Protein AF-A0A1C3XLT5-F1 (afdb_monomer)

Mean predicted aligned error: 16.12 Å

Secondary structure (DSSP, 8-state):
--------------------------TT-HHHHHHHHTTGGGGGGG--HHHHHHHHHHHHHTT-S--EETTEEGGG--HHHHHHHHHHHHHHHHHHHHHHS-TT--S-THHHHHHHHHHHHHHHHHHHHHHHHHHHHHHHHHHHHHHHHHHHHHHHHHHHHHHHHHHHHHHHHHHHHHHHHHHHHHHHHHHHHHHHHHHHHHHHHHHHHHHHHHHHHHHHHHHHHHHHHHHHHHHHHHHHHHHHHHHHHHHHHHHHHHHHHTS---B-HHHHHH--TT-BHHHHHHHHTSPPEEEEEEEETTEEEEEEEEEBSSTT-EEEEEEETTEEEEEEEES--PPPP-

Solvent-accessible surface area (backbone atoms only — not comparable to full-atom values): 19322 Å² t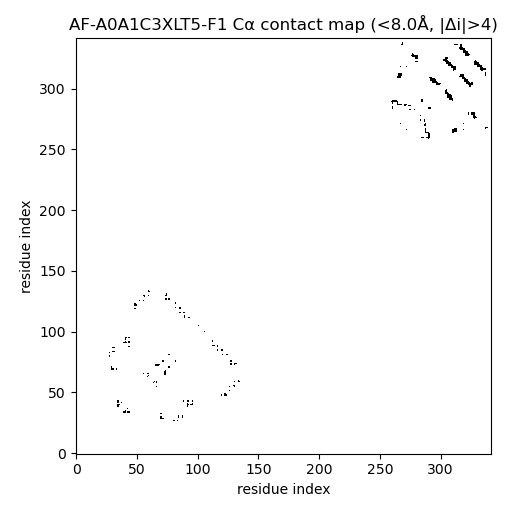otal; per-residue (Å²): 136,85,82,79,82,80,78,82,80,80,79,80,78,81,74,78,75,77,76,76,70,78,73,77,76,74,80,92,41,49,54,56,50,51,35,51,76,58,67,32,43,78,40,58,90,72,68,54,65,69,60,52,42,52,54,50,52,52,43,46,74,73,64,51,86,75,51,57,55,61,83,39,46,43,84,77,62,48,72,66,54,50,55,52,45,46,49,55,53,42,55,25,51,55,52,38,45,67,75,69,50,60,100,85,65,75,94,73,58,67,60,61,56,51,50,52,43,52,50,50,44,53,52,52,53,50,43,44,49,52,53,47,55,53,50,52,51,49,53,50,51,52,50,52,49,52,52,50,51,51,51,51,53,49,55,48,49,56,49,54,52,51,50,50,51,51,50,53,49,51,51,50,55,46,54,47,51,53,49,53,52,52,51,52,50,48,54,51,51,64,66,44,48,63,56,53,51,51,53,49,52,51,51,50,51,53,47,53,51,48,54,53,50,50,52,53,50,51,53,52,49,52,54,49,52,53,51,50,49,52,49,53,53,54,48,52,53,50,51,52,52,50,53,53,51,51,52,52,52,50,54,52,52,52,52,52,51,51,61,58,25,68,45,93,54,54,43,48,62,65,45,59,66,70,56,50,74,65,39,38,55,66,57,45,22,62,64,48,50,17,62,57,48,76,75,48,77,47,78,53,102,90,45,41,39,37,30,28,34,40,46,26,78,49,93,83,21,34,38,38,38,34,20,49,72,53,21,29,71,48,75,48,74,40,63,85,72,69,77,80,78,132

Organism: NCBI:txid108015

InterPro domains:
  IPR037873 BamE-like [G3DSA:3.30.1450.10] (263-335)

Foldseek 3Di:
DDDDDDDDDPDPPPPPPPCPDPPPPPPDCLLVVLCVVVVHLLCLVVDDLVVVLVVLVVCVVVVDQQSDDSNHRLQPDDPSNLVSNLVSSLVSLVVNCVVVPDPPDDPPPPVVSVVVSVVSSVSSVVSSVVNVVSVVVVVVVVVVVVVVVVVVVVVVVVVVVVVVVVVVVVVVVVVVVVVVVVVVVVVVVVVCVVVVVVVVVVVVVVVVVVVVVVVVVVVVVVVVVVVVVVVVVVVVVVVVVVVVVVVVVVVVVVVVLQVFQADAFAAAPVLLVPQDFFDFQSRSSVSRRHHFDFPDWDDDDPKIKTKGKHHHPDVPWIKIFIDINRTTDDIDIDDDRDDPDD

Radius of gyration: 78.97 Å; Cα contacts (8 Å, |Δi|>4): 239; chains: 1; bounding box: 144×67×183 Å

Sequence (342 aa):
MRVSRFRLSVAIILIAFSSSSPVPAAGGHFFQNMMNARGGCGAVPTINLRAIRSDIREQQLLGKEDVLLFGKPILDWTEDDVTTTVRIYGDCWQKYHAMTAGPKDSPALPSFAQGAIRQFEADLRSIIKTARDIDDQRKAQVAARAELEKAKAQRRREREESEVQRQQEQLRQQAQRDRETAEETRRQAEAEEPRINEITNEAERARLEREAAERRLAEVRSRIDDQEKARRLAQGQADLADASRRQLLQRQAELEEDARLSRKCTVNLQQFNDARLGMSIREVERLFGCKGVEASAMRSYHSIVTTFTWDGRMALSRVTATFRDSTLESKTQFASIRKPEP

Structure (mmCIF, N/CA/C/O backbone):
data_AF-A0A1C3XLT5-F1
#
_entry.id   AF-A0A1C3XLT5-F1
#
loop_
_atom_site.group_PDB
_atom_site.id
_atom_site.type_symbol
_atom_site.label_atom_id
_atom_site.label_alt_id
_atom_site.label_comp_id
_atom_site.label_asym_id
_atom_site.label_entity_id
_atom_site.label_seq_id
_atom_site.pdbx_PDB_ins_code
_atom_site.Cartn_x
_atom_site.Cartn_y
_atom_site.Cartn_z
_atom_site.occupancy
_atom_site.B_iso_or_equiv
_atom_site.auth_seq_id
_atom_site.auth_comp_id
_atom_site.auth_asym_id
_atom_site.auth_atom_id
_atom_site.pdbx_PDB_model_num
ATOM 1 N N . MET A 1 1 ? -20.932 -6.516 4.947 1.00 44.28 1 MET A N 1
ATOM 2 C CA . MET A 1 1 ? -20.308 -5.493 4.077 1.00 44.28 1 MET A CA 1
ATOM 3 C C . MET A 1 1 ? -20.261 -6.034 2.654 1.00 44.28 1 MET A C 1
ATOM 5 O O . MET A 1 1 ? -19.629 -7.056 2.426 1.00 44.28 1 MET A O 1
ATOM 9 N N . ARG A 1 2 ? -21.039 -5.453 1.731 1.00 38.94 2 ARG A N 1
ATOM 10 C CA . ARG A 1 2 ? -21.181 -5.939 0.346 1.00 38.94 2 ARG A CA 1
ATOM 11 C C . ARG A 1 2 ? -20.033 -5.395 -0.505 1.00 38.94 2 ARG A C 1
ATOM 13 O O . ARG A 1 2 ? -19.935 -4.189 -0.698 1.00 38.94 2 ARG A O 1
ATOM 20 N N . VAL A 1 3 ? -19.179 -6.288 -0.997 1.00 42.03 3 VAL A N 1
ATOM 21 C CA . VAL A 1 3 ? -18.078 -5.955 -1.908 1.00 42.03 3 VAL A CA 1
ATOM 22 C C . VAL A 1 3 ? -18.660 -5.738 -3.304 1.00 42.03 3 VAL A C 1
ATOM 24 O O . VAL A 1 3 ? -19.118 -6.679 -3.954 1.00 42.03 3 VAL A O 1
ATOM 27 N N . SER A 1 4 ? -18.685 -4.479 -3.736 1.00 48.69 4 SER A N 1
ATOM 28 C CA . SER A 1 4 ? -19.125 -4.082 -5.071 1.00 48.69 4 SER A CA 1
ATOM 29 C C . SER A 1 4 ? -18.060 -4.475 -6.097 1.00 48.69 4 SER A C 1
ATOM 31 O O . SER A 1 4 ? -16.937 -3.975 -6.069 1.00 48.69 4 SER A O 1
ATOM 33 N N . ARG A 1 5 ? -18.397 -5.416 -6.984 1.00 52.44 5 ARG A N 1
ATOM 34 C CA . ARG A 1 5 ? -17.551 -5.842 -8.105 1.00 52.44 5 ARG A CA 1
ATOM 35 C C . ARG A 1 5 ? -17.685 -4.826 -9.242 1.00 52.44 5 ARG A C 1
ATOM 37 O O . ARG A 1 5 ? -18.601 -4.932 -10.053 1.00 52.44 5 ARG A O 1
ATOM 44 N N . PHE A 1 6 ? -16.765 -3.869 -9.318 1.00 51.56 6 PHE A N 1
ATOM 45 C CA . PHE A 1 6 ? -16.587 -3.039 -10.511 1.00 51.56 6 PHE A CA 1
ATOM 46 C C . PHE A 1 6 ? -15.968 -3.890 -11.628 1.00 51.56 6 PHE A C 1
ATOM 48 O O . PHE A 1 6 ? -14.788 -4.233 -11.589 1.00 51.56 6 PHE A O 1
ATOM 55 N N . ARG A 1 7 ? -16.778 -4.261 -12.623 1.00 53.12 7 ARG A N 1
ATOM 56 C CA . ARG A 1 7 ? -16.288 -4.774 -13.907 1.00 53.12 7 ARG A CA 1
ATOM 57 C C . ARG A 1 7 ? -15.885 -3.573 -14.762 1.00 53.12 7 ARG A C 1
ATOM 59 O O . ARG A 1 7 ? -16.751 -2.887 -15.294 1.00 53.12 7 ARG A O 1
ATOM 66 N N . LEU A 1 8 ? -14.583 -3.306 -14.863 1.00 50.16 8 LEU A N 1
ATOM 67 C CA . LEU A 1 8 ? -14.039 -2.386 -15.859 1.00 50.16 8 LEU A CA 1
ATOM 68 C C . LEU A 1 8 ? -14.096 -3.086 -17.225 1.00 50.16 8 LEU A C 1
ATOM 70 O O . LEU A 1 8 ? -13.317 -3.999 -17.498 1.00 50.16 8 LEU A O 1
ATOM 74 N N . SER A 1 9 ? -15.046 -2.690 -18.066 1.00 47.41 9 SER A N 1
ATOM 75 C CA . SER A 1 9 ? -15.063 -3.065 -19.478 1.00 47.41 9 SER A CA 1
ATOM 76 C C . SER A 1 9 ? -13.945 -2.309 -20.194 1.00 47.41 9 SER A C 1
ATOM 78 O O . SER A 1 9 ? -14.056 -1.110 -20.440 1.00 47.41 9 SER A O 1
ATOM 80 N N . VAL A 1 10 ? -12.853 -3.005 -20.506 1.00 52.06 10 VAL A N 1
ATOM 81 C CA . VAL A 1 10 ? -11.788 -2.499 -21.379 1.00 52.06 10 VAL A CA 1
ATOM 82 C C . VAL A 1 10 ? -12.318 -2.534 -22.811 1.00 52.06 10 VAL A C 1
ATOM 84 O O . VAL A 1 10 ? -12.378 -3.588 -23.440 1.00 52.06 10 VAL A O 1
ATOM 87 N N . ALA A 1 11 ? -12.754 -1.381 -23.313 1.00 48.47 11 ALA A N 1
ATOM 88 C CA . ALA A 1 11 ? -13.054 -1.194 -24.724 1.00 48.47 11 ALA A CA 1
ATOM 89 C C . ALA A 1 11 ? -11.728 -1.148 -25.501 1.00 48.47 11 ALA A C 1
ATOM 91 O O . ALA A 1 11 ? -11.005 -0.155 -25.466 1.00 48.47 11 ALA A O 1
ATOM 92 N N . ILE A 1 12 ? -11.390 -2.250 -26.171 1.00 52.09 12 ILE A N 1
ATOM 93 C CA . ILE A 1 12 ? -10.269 -2.324 -27.109 1.00 52.09 12 ILE A CA 1
ATOM 94 C C . ILE A 1 12 ? -10.696 -1.581 -28.380 1.00 52.09 12 ILE A C 1
ATOM 96 O O . ILE A 1 12 ? -11.470 -2.097 -29.183 1.00 52.09 12 ILE A O 1
ATOM 100 N N . ILE A 1 13 ? -10.215 -0.350 -28.547 1.00 46.50 13 ILE A N 1
ATOM 101 C CA . ILE A 1 13 ? -10.331 0.397 -29.801 1.00 46.50 13 ILE A CA 1
ATOM 102 C C . ILE A 1 13 ? -9.303 -0.198 -30.770 1.00 46.50 13 ILE A C 1
ATOM 104 O O . ILE A 1 13 ? -8.110 0.090 -30.688 1.00 46.50 13 ILE A O 1
ATOM 108 N N . LEU A 1 14 ? -9.768 -1.060 -31.674 1.00 39.28 14 LEU A N 1
ATOM 109 C CA . LEU A 1 14 ? -9.019 -1.490 -32.854 1.00 39.28 14 LEU A CA 1
ATOM 110 C C . LEU A 1 14 ? -8.895 -0.293 -33.804 1.00 39.28 14 LEU A C 1
ATOM 112 O O . LEU A 1 14 ? -9.774 -0.035 -34.62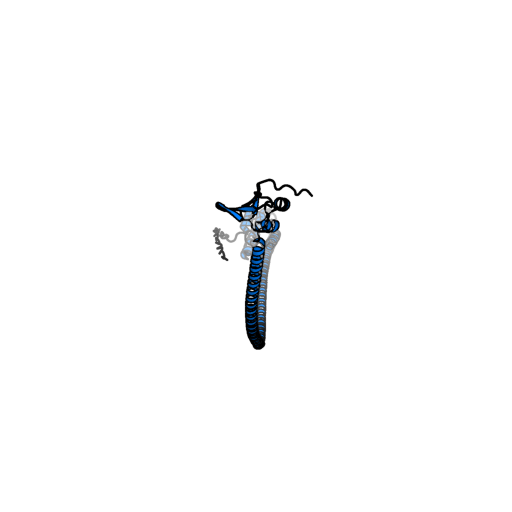3 1.00 39.28 14 LEU A O 1
ATOM 116 N N . ILE A 1 15 ? -7.804 0.461 -33.674 1.00 48.25 15 ILE A N 1
ATOM 117 C CA . ILE A 1 15 ? -7.382 1.419 -34.695 1.00 48.25 15 ILE A CA 1
ATOM 118 C C . ILE A 1 15 ? -6.942 0.586 -35.900 1.00 48.25 15 ILE A C 1
ATOM 120 O O . ILE A 1 15 ? -5.921 -0.101 -35.854 1.00 48.25 15 ILE A O 1
ATOM 124 N N . ALA A 1 16 ? -7.739 0.615 -36.966 1.00 39.75 16 ALA A N 1
ATOM 125 C CA . ALA A 1 16 ? -7.342 0.098 -38.263 1.00 39.75 16 ALA A CA 1
ATOM 126 C C . ALA A 1 16 ? -6.146 0.924 -38.756 1.00 39.75 16 ALA A C 1
ATOM 128 O O . ALA A 1 16 ? -6.307 2.021 -39.288 1.00 39.75 16 ALA A O 1
ATOM 129 N N . PHE A 1 17 ? -4.934 0.414 -38.534 1.00 38.75 17 PHE A N 1
ATOM 130 C CA . PHE A 1 17 ? -3.744 0.898 -39.214 1.00 38.75 17 PHE A CA 1
ATOM 131 C C . PHE A 1 17 ? -3.943 0.630 -40.703 1.00 38.75 17 PHE A C 1
ATOM 133 O O . PHE A 1 17 ? -3.818 -0.501 -41.169 1.00 38.75 17 PHE A O 1
ATOM 140 N N . SER A 1 18 ? -4.289 1.677 -41.445 1.00 42.16 18 SER A N 1
ATOM 141 C CA . SER A 1 18 ? -4.122 1.718 -42.889 1.00 42.16 18 SER A CA 1
ATOM 142 C C . SER A 1 18 ? -2.649 1.448 -43.177 1.00 42.16 18 SER A C 1
ATOM 144 O O . SER A 1 18 ? -1.797 2.315 -42.985 1.00 42.16 18 SER A O 1
ATOM 146 N N . SER A 1 19 ? -2.351 0.215 -43.573 1.00 39.34 19 SER A N 1
ATOM 147 C CA . SER A 1 19 ? -1.059 -0.230 -44.063 1.00 39.34 19 SER A CA 1
ATOM 148 C C . SER A 1 19 ? -0.766 0.494 -45.375 1.00 39.34 19 SER A C 1
ATOM 150 O O . SER A 1 19 ? -0.999 -0.016 -46.471 1.00 39.34 19 SER A O 1
ATOM 152 N N . SER A 1 20 ? -0.253 1.719 -45.266 1.00 49.34 20 SER A N 1
ATOM 153 C CA . SER A 1 20 ? 0.508 2.354 -46.332 1.00 49.34 20 SER A CA 1
ATOM 154 C C . SER A 1 20 ? 1.679 1.427 -46.629 1.00 49.34 20 SER A C 1
ATOM 156 O O . SER A 1 20 ? 2.670 1.395 -45.901 1.00 49.34 20 SER A O 1
ATOM 158 N N . SER A 1 21 ? 1.490 0.583 -47.640 1.00 43.91 21 SER A N 1
ATOM 159 C CA . SER A 1 21 ? 2.503 -0.351 -48.105 1.00 43.91 21 SER A CA 1
ATOM 160 C C . SER A 1 21 ? 3.737 0.476 -48.463 1.00 43.91 21 SER A C 1
ATOM 162 O O . SER A 1 21 ? 3.591 1.438 -49.224 1.00 43.91 21 SER A O 1
ATOM 164 N N . PRO A 1 22 ? 4.923 0.177 -47.905 1.00 55.16 22 PRO A N 1
ATOM 165 C CA . PRO A 1 22 ? 6.135 0.868 -48.301 1.00 55.16 22 PRO A CA 1
ATOM 166 C C . PRO A 1 22 ? 6.296 0.651 -49.803 1.00 55.16 22 PRO A C 1
ATOM 168 O O . PRO A 1 22 ? 6.426 -0.483 -50.265 1.00 55.16 22 PRO A O 1
ATOM 171 N N . VAL A 1 23 ? 6.204 1.738 -50.572 1.00 55.59 23 VAL A N 1
ATOM 172 C CA . VAL A 1 23 ? 6.532 1.723 -51.996 1.00 55.59 23 VAL A CA 1
ATOM 173 C C . VAL A 1 23 ? 7.934 1.120 -52.083 1.00 55.59 23 VAL A C 1
ATOM 175 O O . VAL A 1 23 ? 8.832 1.652 -51.423 1.00 55.59 23 VAL A O 1
ATOM 178 N N . PRO A 1 24 ? 8.140 0.000 -52.802 1.00 50.09 24 PRO A N 1
ATOM 179 C CA . PRO A 1 24 ? 9.459 -0.594 -52.916 1.00 50.09 24 PRO A CA 1
ATOM 180 C C . PRO A 1 24 ? 10.384 0.492 -53.449 1.00 50.09 24 PRO A C 1
ATOM 182 O O . PRO A 1 24 ? 10.142 1.039 -54.526 1.00 50.09 24 PRO A O 1
ATOM 185 N N . ALA A 1 25 ? 11.385 0.857 -52.647 1.00 55.41 25 ALA A N 1
ATOM 186 C CA . ALA A 1 25 ? 12.408 1.807 -53.032 1.00 55.41 25 ALA A CA 1
ATOM 187 C C . ALA A 1 25 ? 13.005 1.303 -54.347 1.00 55.41 25 ALA A C 1
ATOM 189 O O . ALA A 1 25 ? 13.725 0.305 -54.364 1.00 55.41 25 ALA A O 1
ATOM 190 N N . ALA A 1 26 ? 12.616 1.938 -55.456 1.00 55.44 26 ALA A N 1
ATOM 191 C CA . ALA A 1 26 ? 13.094 1.592 -56.780 1.00 55.44 26 ALA A CA 1
ATOM 192 C C . ALA A 1 26 ? 14.624 1.627 -56.731 1.00 55.44 26 ALA A C 1
ATOM 194 O O . ALA A 1 26 ? 15.227 2.660 -56.425 1.00 55.44 26 ALA A O 1
ATOM 195 N N . GLY A 1 27 ? 15.225 0.453 -56.913 1.00 56.41 27 GLY A N 1
ATOM 196 C CA . GLY A 1 27 ? 16.633 0.221 -56.645 1.00 56.41 27 GLY A CA 1
ATOM 197 C C . GLY A 1 27 ? 17.545 1.200 -57.384 1.00 56.41 27 GLY A C 1
ATOM 198 O O . GLY A 1 27 ? 17.358 1.490 -58.562 1.00 56.41 27 GLY A O 1
ATOM 199 N N . GLY A 1 28 ? 18.566 1.678 -56.670 1.00 61.31 28 GLY A N 1
ATOM 200 C CA . GLY A 1 28 ? 19.859 2.027 -57.264 1.00 61.31 28 GLY A CA 1
ATOM 201 C C . GLY A 1 28 ? 20.153 3.495 -57.578 1.00 61.31 28 GLY A C 1
ATOM 202 O O . GLY A 1 28 ? 21.294 3.799 -57.920 1.00 61.31 28 GLY A O 1
ATOM 203 N N . HIS A 1 29 ? 19.201 4.427 -57.454 1.00 83.06 29 HIS A N 1
ATOM 204 C CA . HIS A 1 29 ? 19.404 5.789 -57.983 1.00 83.06 29 HIS A CA 1
ATOM 205 C C . HIS A 1 29 ? 19.093 6.940 -57.016 1.00 83.06 29 HIS A C 1
ATOM 207 O O . HIS A 1 29 ? 18.840 8.054 -57.461 1.00 83.06 29 HIS A O 1
ATOM 213 N N . PHE A 1 30 ? 19.154 6.739 -55.698 1.00 92.19 30 PHE A N 1
ATOM 214 C CA . PHE A 1 30 ? 18.870 7.813 -54.728 1.00 92.19 30 PHE A CA 1
ATOM 215 C C . PHE A 1 30 ? 19.818 9.023 -54.899 1.00 92.19 30 PHE A C 1
ATOM 217 O O . PHE A 1 30 ? 19.365 10.168 -54.947 1.00 92.19 30 PHE A O 1
ATOM 224 N N . PHE A 1 31 ? 21.120 8.785 -55.113 1.00 94.12 31 PHE A N 1
ATOM 225 C CA . PHE A 1 31 ? 22.083 9.864 -55.340 1.00 94.12 31 PHE A CA 1
ATOM 226 C C . PHE A 1 31 ? 21.840 10.553 -56.684 1.00 94.12 31 PHE A C 1
ATOM 228 O O . PHE A 1 31 ? 21.837 11.777 -56.752 1.00 94.12 31 PHE A O 1
ATOM 235 N N . GLN A 1 32 ? 21.551 9.784 -57.739 1.00 94.00 32 GLN A N 1
ATOM 236 C CA . GLN A 1 32 ? 21.197 10.333 -59.051 1.00 94.00 32 GLN A CA 1
ATOM 237 C C . GLN A 1 32 ? 19.929 11.194 -58.981 1.00 94.00 32 GLN A C 1
ATOM 239 O O . GLN A 1 32 ? 19.886 12.265 -59.578 1.00 94.00 32 GLN A O 1
ATOM 244 N N . ASN A 1 33 ? 18.914 10.762 -58.233 1.00 92.62 33 ASN A N 1
ATOM 245 C CA . ASN A 1 33 ? 17.678 11.516 -58.036 1.00 92.62 33 ASN A CA 1
ATOM 246 C C . ASN A 1 33 ? 17.950 12.832 -57.304 1.00 92.62 33 ASN A C 1
ATOM 248 O O . ASN A 1 33 ? 17.450 13.875 -57.719 1.00 92.62 33 ASN A O 1
ATOM 252 N N . MET A 1 34 ? 18.799 12.805 -56.272 1.00 94.00 34 MET A N 1
ATOM 253 C CA . MET A 1 34 ? 19.249 14.010 -55.571 1.00 94.00 34 MET A CA 1
ATOM 254 C C . MET A 1 34 ? 20.022 14.954 -56.504 1.00 94.00 34 MET A C 1
ATOM 256 O O . MET A 1 34 ? 19.753 16.155 -56.514 1.00 94.00 34 MET A O 1
ATOM 260 N N . MET A 1 35 ? 20.921 14.418 -57.336 1.00 93.81 35 MET A N 1
ATOM 261 C CA . MET A 1 35 ? 21.644 15.194 -58.347 1.00 93.81 35 MET A CA 1
ATOM 262 C C . MET A 1 35 ? 20.685 15.842 -59.347 1.00 93.81 35 MET A C 1
ATOM 264 O O . MET A 1 35 ? 20.763 17.044 -59.584 1.00 93.81 35 MET A O 1
ATOM 268 N N . ASN A 1 36 ? 19.743 15.074 -59.897 1.00 93.69 36 ASN A N 1
ATOM 269 C CA . ASN A 1 36 ? 18.746 15.569 -60.845 1.00 93.69 36 ASN A CA 1
ATOM 270 C C . ASN A 1 36 ? 17.879 16.671 -60.217 1.00 93.69 36 ASN A C 1
ATOM 272 O O . ASN A 1 36 ? 17.689 17.721 -60.829 1.00 93.69 36 ASN A O 1
ATOM 276 N N . ALA A 1 37 ? 17.429 16.479 -58.974 1.00 92.06 37 ALA A N 1
ATOM 277 C CA . ALA A 1 37 ? 16.635 17.461 -58.236 1.00 92.06 37 ALA A CA 1
ATOM 278 C C . ALA A 1 37 ? 17.388 18.778 -57.969 1.00 92.06 37 ALA A C 1
ATOM 280 O O . ALA A 1 37 ? 16.759 19.823 -57.822 1.00 92.06 37 ALA A O 1
ATOM 281 N N . ARG A 1 38 ? 18.727 18.754 -57.934 1.00 93.44 38 ARG A N 1
ATOM 282 C CA . ARG A 1 38 ? 19.581 19.940 -57.746 1.00 93.44 38 ARG A CA 1
ATOM 283 C C . ARG A 1 38 ? 20.053 20.593 -59.052 1.00 93.44 38 ARG A C 1
ATOM 285 O O . ARG A 1 38 ? 20.941 21.437 -59.013 1.00 93.44 38 ARG A O 1
ATOM 292 N N . GLY A 1 39 ? 19.471 20.236 -60.198 1.00 93.94 39 GLY A N 1
ATOM 293 C CA . GLY A 1 39 ? 19.869 20.788 -61.502 1.00 93.94 39 GLY A CA 1
ATOM 294 C C . GLY A 1 39 ? 20.963 19.980 -62.209 1.00 93.94 39 GLY A C 1
ATOM 295 O O . GLY A 1 39 ? 21.691 20.504 -63.050 1.00 93.94 39 GLY A O 1
ATOM 296 N N . GLY A 1 40 ? 21.095 18.696 -61.871 1.00 94.81 40 GLY A N 1
ATOM 297 C CA . GLY A 1 40 ? 22.030 17.770 -62.503 1.00 94.81 40 GLY A CA 1
ATOM 298 C C . GLY A 1 40 ? 23.485 18.018 -62.101 1.00 94.81 40 GLY A C 1
ATOM 299 O O . GLY A 1 40 ? 23.795 18.427 -60.982 1.00 94.81 40 GLY A O 1
ATOM 300 N N . CYS A 1 41 ? 24.412 17.759 -63.025 1.00 95.88 41 CYS A N 1
ATOM 301 C CA . CYS A 1 41 ? 25.847 17.802 -62.735 1.00 95.88 41 CYS A CA 1
ATOM 302 C C . CYS A 1 41 ? 26.394 19.216 -62.445 1.00 95.88 41 CYS A C 1
ATOM 304 O O . CYS A 1 41 ? 27.496 19.335 -61.918 1.00 95.88 41 CYS A O 1
ATOM 306 N N . GLY A 1 42 ? 25.625 20.278 -62.721 1.00 93.25 42 GLY A N 1
ATOM 307 C CA . GLY A 1 42 ? 25.975 21.655 -62.350 1.00 93.25 42 GLY A CA 1
ATOM 308 C C . GLY A 1 42 ? 26.141 21.867 -60.839 1.00 93.25 42 GLY A C 1
ATOM 309 O O . GLY A 1 42 ? 26.908 22.726 -60.418 1.00 93.25 42 GLY A O 1
ATOM 310 N N . ALA A 1 43 ? 25.472 21.051 -60.018 1.00 91.69 43 ALA A N 1
ATOM 311 C CA . ALA A 1 43 ? 25.493 21.176 -58.562 1.00 91.69 43 ALA A CA 1
ATOM 312 C C . ALA A 1 43 ? 26.678 20.469 -57.881 1.00 91.69 43 ALA A C 1
ATOM 314 O O . ALA A 1 43 ? 26.882 20.649 -56.680 1.00 91.69 43 ALA A O 1
ATOM 315 N N . VAL A 1 44 ? 27.465 19.666 -58.604 1.00 91.75 44 VAL A N 1
ATOM 316 C CA . VAL A 1 44 ? 28.546 18.850 -58.021 1.00 91.75 44 VAL A CA 1
ATOM 317 C C . VAL A 1 44 ? 29.503 19.631 -57.104 1.00 91.75 44 VAL A C 1
ATOM 319 O O . VAL A 1 44 ? 29.751 19.146 -55.996 1.00 91.75 44 VAL A O 1
ATOM 322 N N . PRO A 1 45 ? 29.996 20.835 -57.470 1.00 89.88 45 PRO A N 1
ATOM 323 C CA . PRO A 1 45 ? 30.921 21.586 -56.615 1.00 89.88 45 PRO A CA 1
ATOM 324 C C . PRO A 1 45 ? 30.305 22.055 -55.289 1.00 89.88 45 PRO A C 1
ATOM 326 O O . PRO A 1 45 ? 31.030 22.408 -54.364 1.00 89.88 45 PRO A O 1
ATOM 329 N N . THR A 1 46 ? 28.973 22.070 -55.186 1.00 88.94 46 THR A N 1
ATOM 330 C CA . THR A 1 46 ? 28.246 22.524 -53.988 1.00 88.94 46 THR A CA 1
ATOM 331 C C . THR A 1 46 ? 27.995 21.405 -52.974 1.00 88.94 46 THR A C 1
ATOM 333 O O . THR A 1 46 ? 27.528 21.665 -51.864 1.00 88.94 46 THR A O 1
ATOM 336 N N . ILE A 1 47 ? 28.307 20.150 -53.320 1.00 91.69 47 ILE A N 1
ATOM 337 C CA . ILE A 1 47 ? 28.110 19.006 -52.425 1.00 91.69 47 ILE A CA 1
ATOM 338 C C . ILE A 1 47 ? 29.183 19.024 -51.341 1.00 91.69 47 ILE A C 1
ATOM 340 O O . ILE A 1 47 ? 30.318 18.598 -51.543 1.00 91.69 47 ILE A O 1
ATOM 344 N N . ASN A 1 48 ? 28.796 19.497 -50.161 1.00 91.12 48 ASN A N 1
ATOM 345 C CA . ASN A 1 48 ? 29.661 19.567 -48.996 1.00 91.12 48 ASN A CA 1
ATOM 346 C C . ASN A 1 48 ? 29.381 18.399 -48.037 1.00 91.12 48 ASN A C 1
ATOM 348 O O . ASN A 1 48 ? 28.532 18.495 -47.147 1.00 91.12 48 ASN A O 1
ATOM 352 N N . LEU A 1 49 ? 30.121 17.296 -48.195 1.00 91.69 49 LEU A N 1
ATOM 353 C CA . LEU A 1 49 ? 30.011 16.137 -47.301 1.00 91.69 49 LEU A CA 1
ATOM 354 C C . LEU A 1 49 ? 30.390 16.458 -45.849 1.00 91.69 49 LEU A C 1
ATOM 356 O O . LEU A 1 49 ? 29.902 15.796 -44.938 1.00 91.69 49 LEU A O 1
ATOM 360 N N . ARG A 1 50 ? 31.211 17.485 -45.598 1.00 89.88 50 ARG A N 1
ATOM 361 C CA . ARG A 1 50 ? 31.578 17.879 -44.231 1.00 89.88 50 ARG A CA 1
ATOM 362 C C . ARG A 1 50 ? 30.382 18.451 -43.470 1.00 89.88 50 ARG A C 1
ATOM 364 O O . ARG A 1 50 ? 30.206 18.107 -42.305 1.00 89.88 50 ARG A O 1
ATOM 371 N N . ALA A 1 51 ? 29.563 19.276 -44.126 1.00 91.00 51 ALA A N 1
ATOM 372 C CA . ALA A 1 51 ? 28.319 19.785 -43.545 1.00 91.00 51 ALA A CA 1
ATOM 373 C C . ALA A 1 51 ? 27.348 18.629 -43.260 1.00 91.00 51 ALA A C 1
ATOM 375 O O . ALA A 1 51 ? 26.909 18.454 -42.129 1.00 91.00 51 ALA A O 1
ATOM 376 N N . ILE A 1 52 ? 27.152 17.750 -44.249 1.00 91.19 52 ILE A N 1
ATOM 377 C CA . ILE A 1 52 ? 26.305 16.555 -44.119 1.00 91.19 52 ILE A CA 1
ATOM 378 C C . ILE A 1 52 ? 26.777 15.654 -42.966 1.00 91.19 52 ILE A C 1
ATOM 380 O O . ILE A 1 52 ? 25.962 15.166 -42.190 1.00 91.19 52 ILE A O 1
ATOM 384 N N . ARG A 1 53 ? 28.092 15.459 -42.800 1.00 91.62 53 ARG A N 1
ATOM 385 C CA . ARG A 1 53 ? 28.662 14.685 -41.687 1.00 91.62 53 ARG A CA 1
ATOM 386 C C . ARG A 1 53 ? 28.301 15.274 -40.325 1.00 91.62 53 ARG A C 1
ATOM 388 O O . ARG A 1 53 ? 28.018 14.510 -39.404 1.00 91.62 53 ARG A O 1
ATOM 395 N N . SER A 1 54 ? 28.360 16.599 -40.188 1.00 92.12 54 SER A N 1
ATOM 396 C CA . SER A 1 54 ? 28.003 17.288 -38.943 1.00 92.12 54 SER A CA 1
ATOM 397 C C . SER A 1 54 ? 26.528 17.075 -38.612 1.00 92.12 54 SER A C 1
ATOM 399 O O . SER A 1 54 ? 26.217 16.621 -37.513 1.00 92.12 54 SER A O 1
ATOM 401 N N . ASP A 1 55 ? 25.650 17.295 -39.592 1.00 92.06 55 ASP A N 1
ATOM 402 C CA . ASP A 1 55 ? 24.199 17.164 -39.428 1.00 92.06 55 ASP A CA 1
ATOM 403 C C . ASP A 1 55 ? 23.797 15.728 -39.075 1.00 92.06 55 ASP A C 1
ATOM 405 O O . ASP A 1 55 ? 22.985 15.502 -38.181 1.00 92.06 55 ASP A O 1
ATOM 409 N N . ILE A 1 56 ? 24.394 14.737 -39.742 1.00 89.50 56 ILE A N 1
ATOM 410 C CA . ILE A 1 56 ? 24.134 13.319 -39.471 1.00 89.50 56 ILE A CA 1
ATOM 411 C C . IL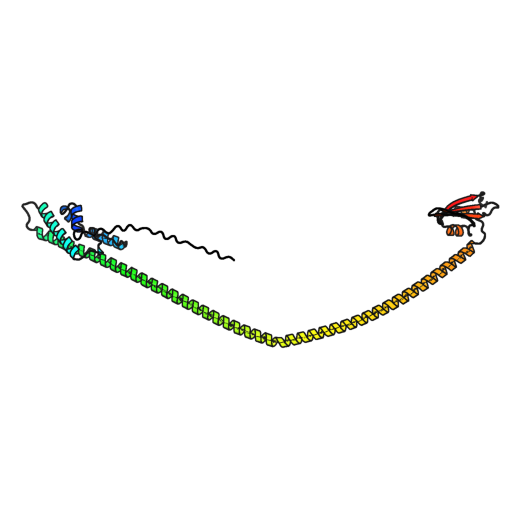E A 1 56 ? 24.559 12.959 -38.053 1.00 89.50 56 ILE A C 1
ATOM 413 O O . ILE A 1 56 ? 23.790 12.337 -37.322 1.00 89.50 56 ILE A O 1
ATOM 417 N N . ARG A 1 57 ? 25.758 13.383 -37.638 1.00 91.56 57 ARG A N 1
ATOM 418 C CA . ARG A 1 57 ? 26.249 13.126 -36.284 1.00 91.56 57 ARG A CA 1
ATOM 419 C C . ARG A 1 57 ? 25.322 13.741 -35.239 1.00 91.56 57 ARG A C 1
ATOM 421 O O . ARG A 1 57 ? 24.998 13.076 -34.262 1.00 91.56 57 ARG A O 1
ATOM 428 N N . GLU A 1 58 ? 24.892 14.982 -35.439 1.00 92.94 58 GLU A N 1
ATOM 429 C CA . GLU A 1 58 ? 23.961 15.654 -34.532 1.00 92.94 58 GLU A CA 1
ATOM 430 C C . GLU A 1 58 ? 22.615 14.922 -34.462 1.00 92.94 58 GLU A C 1
ATOM 432 O O . GLU A 1 58 ? 22.144 14.590 -33.375 1.00 92.94 58 GLU A O 1
ATOM 437 N N . GLN A 1 59 ? 22.023 14.585 -35.609 1.00 91.94 59 GLN A N 1
ATOM 438 C CA . GLN A 1 59 ? 20.739 13.884 -35.657 1.00 91.94 59 GLN A CA 1
ATOM 439 C C . GLN A 1 59 ? 20.794 12.500 -34.998 1.00 91.94 59 GLN A C 1
ATOM 441 O O . GLN A 1 59 ? 19.851 12.117 -34.303 1.00 91.94 59 GLN A O 1
ATOM 446 N N . GLN A 1 60 ? 21.898 11.772 -35.165 1.00 89.06 60 GLN A N 1
ATOM 447 C CA . GLN A 1 60 ? 22.092 10.481 -34.509 1.00 89.06 60 GLN A CA 1
ATOM 448 C C . GLN A 1 60 ? 22.322 10.614 -33.001 1.00 89.06 60 GLN A C 1
ATOM 450 O O . GLN A 1 60 ? 21.805 9.800 -32.238 1.00 89.06 60 GLN A O 1
ATOM 455 N N . LEU A 1 61 ? 23.035 11.651 -32.546 1.00 86.94 61 LEU A N 1
ATOM 456 C CA . LEU A 1 61 ? 23.181 11.947 -31.114 1.00 86.94 61 LEU A CA 1
ATOM 457 C C . LEU A 1 61 ? 21.840 12.306 -30.460 1.00 86.94 61 LEU A C 1
ATOM 459 O O . LEU A 1 61 ? 21.621 11.981 -29.295 1.00 86.94 61 LEU A O 1
ATOM 463 N N . LEU A 1 62 ? 20.921 12.908 -31.218 1.00 92.38 62 LEU A N 1
ATOM 464 C CA . LEU A 1 62 ? 19.534 13.139 -30.803 1.00 92.38 62 LEU A CA 1
ATOM 465 C C . LEU A 1 62 ? 18.662 11.871 -30.859 1.00 92.38 62 LEU A C 1
ATOM 467 O O . LEU A 1 62 ? 17.472 11.933 -30.557 1.00 92.38 62 LEU A O 1
ATOM 471 N N . GLY A 1 63 ? 19.230 10.723 -31.238 1.00 89.56 63 GLY A N 1
ATOM 472 C CA . GLY A 1 63 ? 18.543 9.436 -31.254 1.00 89.56 63 GLY A CA 1
ATOM 473 C C . GLY A 1 63 ? 17.590 9.233 -32.431 1.00 89.56 63 GLY A C 1
ATOM 474 O O . GLY A 1 63 ? 16.768 8.323 -32.366 1.00 89.56 63 GLY A O 1
ATOM 475 N N . LYS A 1 64 ? 17.681 10.036 -33.501 1.00 92.81 64 LYS A N 1
ATOM 476 C CA . LYS A 1 64 ? 16.882 9.802 -34.713 1.00 92.81 64 LYS A CA 1
ATOM 477 C C . LYS A 1 64 ? 17.356 8.521 -35.403 1.00 92.81 64 LYS A C 1
ATOM 479 O O . LYS A 1 64 ? 18.532 8.396 -35.732 1.00 92.81 64 LYS A O 1
ATOM 484 N N . GLU A 1 65 ? 16.442 7.577 -35.604 1.00 85.31 65 GLU A N 1
ATOM 485 C CA . GLU A 1 65 ? 16.732 6.275 -36.226 1.00 85.31 65 GLU A CA 1
ATOM 486 C C . GLU A 1 65 ? 16.806 6.372 -37.755 1.00 85.31 65 GLU A C 1
ATOM 488 O O . GLU A 1 65 ? 17.655 5.735 -38.374 1.00 85.31 65 GLU A O 1
ATOM 493 N N . ASP A 1 66 ? 16.027 7.280 -38.345 1.00 89.62 66 ASP A N 1
ATOM 494 C CA . ASP A 1 66 ? 15.868 7.410 -39.796 1.00 89.62 66 ASP A CA 1
ATOM 495 C C . ASP A 1 66 ? 16.690 8.564 -40.382 1.00 89.62 66 ASP A C 1
ATOM 497 O O . ASP A 1 66 ? 16.185 9.414 -41.120 1.00 89.62 66 ASP A O 1
ATOM 501 N N . VAL A 1 67 ? 17.976 8.649 -40.033 1.00 94.12 67 VAL A N 1
ATOM 502 C CA . VAL A 1 67 ? 18.844 9.673 -40.630 1.00 94.12 67 VAL A CA 1
ATOM 503 C C . VAL A 1 67 ? 19.109 9.313 -42.091 1.00 94.12 67 VAL A C 1
ATOM 505 O O . VAL A 1 67 ? 19.783 8.329 -42.396 1.00 94.12 67 VAL A O 1
ATOM 508 N N . LEU A 1 68 ? 18.565 10.113 -43.008 1.00 94.88 68 LEU A N 1
ATOM 509 C CA . LEU A 1 68 ? 18.674 9.879 -44.445 1.00 94.88 68 LEU A CA 1
ATOM 510 C C . LEU A 1 68 ? 19.942 10.528 -45.011 1.00 94.88 68 LEU A C 1
ATOM 512 O O . LEU A 1 68 ? 20.118 11.744 -44.945 1.00 94.88 68 LEU A O 1
ATOM 516 N N . LEU A 1 69 ? 20.782 9.731 -45.665 1.00 95.44 69 LEU A N 1
ATOM 517 C CA . LEU A 1 69 ? 21.873 10.205 -46.507 1.00 95.44 69 LEU A CA 1
ATOM 518 C C . LEU A 1 69 ? 21.430 10.104 -47.970 1.00 95.44 69 LEU A C 1
ATOM 520 O O . LEU A 1 69 ? 21.174 9.018 -48.484 1.00 95.44 69 LEU A O 1
ATOM 524 N N . PHE A 1 70 ? 21.273 11.260 -48.623 1.00 94.62 70 PHE A N 1
ATOM 525 C CA . PHE A 1 70 ? 20.765 11.383 -49.999 1.00 94.62 70 PHE A CA 1
ATOM 526 C C . PHE A 1 70 ? 19.417 10.677 -50.247 1.00 94.62 70 PHE A C 1
ATOM 528 O O . PHE A 1 70 ? 19.161 10.181 -51.340 1.00 94.62 70 PHE A O 1
ATOM 535 N N . GLY A 1 71 ? 18.550 10.645 -49.230 1.00 92.12 71 GLY A N 1
ATOM 536 C CA . GLY A 1 71 ? 17.218 10.035 -49.304 1.00 92.12 71 GLY A CA 1
ATOM 537 C C . GLY A 1 71 ? 17.164 8.547 -48.945 1.00 92.12 71 GLY A C 1
ATOM 538 O O . GLY A 1 71 ? 16.073 7.988 -48.929 1.00 92.12 71 GLY A O 1
ATOM 539 N N . LYS A 1 72 ? 18.299 7.912 -48.621 1.00 93.88 72 LYS A N 1
ATOM 540 C CA . LYS A 1 72 ? 18.363 6.526 -48.132 1.00 93.88 72 LYS A CA 1
ATOM 541 C C . LYS A 1 72 ? 18.798 6.501 -46.658 1.00 93.88 72 LYS A C 1
ATOM 543 O O . LYS A 1 72 ? 19.750 7.218 -46.337 1.00 93.88 72 LYS A O 1
ATOM 548 N N . PRO A 1 73 ? 18.164 5.707 -45.771 1.00 95.75 73 PRO A N 1
ATOM 549 C CA . PRO A 1 73 ? 18.609 5.569 -44.383 1.00 95.75 73 PRO A CA 1
ATOM 550 C C . PRO A 1 73 ? 20.086 5.199 -44.321 1.00 95.75 73 PRO A C 1
ATOM 552 O O . PRO A 1 73 ? 20.513 4.253 -44.978 1.00 95.75 73 PRO A O 1
ATOM 555 N N . ILE A 1 74 ? 20.881 5.960 -43.566 1.00 96.00 74 ILE A N 1
ATOM 556 C CA . ILE A 1 74 ? 22.345 5.840 -43.578 1.00 96.00 74 ILE A CA 1
ATOM 557 C C . ILE A 1 74 ? 22.840 4.445 -43.172 1.00 96.00 74 ILE A C 1
ATOM 559 O O . ILE A 1 74 ? 23.860 3.980 -43.677 1.00 96.00 74 ILE A O 1
ATOM 563 N N . LEU A 1 75 ? 22.106 3.763 -42.292 1.00 96.06 75 LEU A N 1
ATOM 564 C CA . LEU A 1 75 ? 22.448 2.418 -41.830 1.00 96.06 75 LEU A CA 1
ATOM 565 C C . LEU A 1 75 ? 22.217 1.344 -42.908 1.00 96.06 75 LEU A C 1
ATOM 567 O O . LEU A 1 75 ? 22.896 0.321 -42.884 1.00 96.06 75 LEU A O 1
ATOM 571 N N . ASP A 1 76 ? 21.362 1.621 -43.898 1.00 95.56 76 ASP A N 1
ATOM 572 C CA . ASP A 1 76 ? 21.040 0.716 -45.013 1.00 95.56 76 ASP A CA 1
ATOM 573 C C . ASP A 1 76 ? 21.978 0.892 -46.217 1.00 95.56 76 ASP A C 1
ATOM 575 O O . ASP A 1 76 ? 21.797 0.264 -47.267 1.00 95.56 76 ASP A O 1
ATOM 579 N N . TRP A 1 77 ? 22.963 1.786 -46.117 1.00 95.75 77 TRP A N 1
ATOM 580 C CA . TRP A 1 77 ? 23.970 1.948 -47.157 1.00 95.75 77 TRP A CA 1
ATOM 581 C C . TRP A 1 77 ? 24.858 0.715 -47.234 1.00 95.75 77 TRP A C 1
ATOM 583 O O . TRP A 1 77 ? 25.418 0.275 -46.235 1.00 95.75 77 TRP A O 1
ATOM 593 N N . THR A 1 78 ? 25.022 0.185 -48.435 1.00 96.25 78 THR A N 1
ATOM 594 C CA . THR A 1 78 ? 25.901 -0.937 -48.766 1.00 96.25 78 THR A CA 1
ATOM 595 C C . THR A 1 78 ? 27.157 -0.441 -49.484 1.00 96.25 78 THR A C 1
ATOM 597 O O . THR A 1 78 ? 27.243 0.715 -49.900 1.00 96.25 78 THR A O 1
ATOM 600 N N . GLU A 1 79 ? 28.143 -1.320 -49.654 1.00 96.44 79 GLU A N 1
ATOM 601 C CA . GLU A 1 79 ? 29.345 -1.015 -50.442 1.00 96.44 79 GLU A CA 1
ATOM 602 C C . GLU A 1 79 ? 29.022 -0.723 -51.916 1.00 96.44 79 GLU A C 1
ATOM 604 O O . GLU A 1 79 ? 29.612 0.176 -52.515 1.00 96.44 79 GLU A O 1
ATOM 609 N N . ASP A 1 80 ? 28.020 -1.404 -52.475 1.00 96.12 80 ASP A N 1
ATOM 610 C CA . ASP A 1 80 ? 27.526 -1.164 -53.834 1.00 96.12 80 ASP A CA 1
ATOM 611 C C . ASP A 1 80 ? 26.912 0.235 -53.987 1.00 96.12 80 ASP A C 1
ATOM 613 O O . ASP A 1 80 ? 27.113 0.900 -55.009 1.00 96.12 80 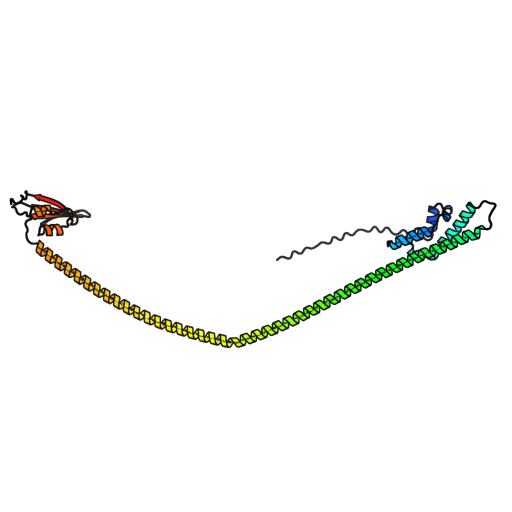ASP A O 1
ATOM 617 N N . ASP A 1 81 ? 26.212 0.724 -52.956 1.00 95.69 81 ASP A N 1
ATOM 618 C CA . ASP A 1 81 ? 25.663 2.083 -52.938 1.00 95.69 81 ASP A CA 1
ATOM 619 C C . ASP A 1 81 ? 26.777 3.136 -52.923 1.00 95.69 81 ASP A C 1
ATOM 621 O O . ASP A 1 81 ? 26.677 4.149 -53.622 1.00 95.69 81 ASP A O 1
ATOM 625 N N . VAL A 1 82 ? 27.849 2.896 -52.154 1.00 96.62 82 VAL A N 1
ATOM 626 C CA . VAL A 1 82 ? 29.034 3.767 -52.112 1.00 96.62 82 VAL A CA 1
ATOM 627 C C . VAL A 1 82 ? 29.697 3.800 -53.484 1.00 96.62 82 VAL A C 1
ATOM 629 O O . VAL A 1 82 ? 29.837 4.881 -54.055 1.00 96.62 82 VAL A O 1
ATOM 632 N N . THR A 1 83 ? 30.030 2.641 -54.057 1.00 96.00 83 THR A N 1
ATOM 633 C CA . THR A 1 83 ? 30.672 2.548 -55.378 1.00 96.00 83 THR A CA 1
ATOM 634 C C . THR A 1 83 ? 29.812 3.192 -56.469 1.00 96.00 83 THR A C 1
ATOM 636 O O . THR A 1 83 ? 30.316 3.969 -57.284 1.00 96.00 83 THR A O 1
ATOM 639 N N . THR A 1 84 ? 28.499 2.945 -56.465 1.00 95.44 84 THR A N 1
ATOM 640 C CA . THR A 1 84 ? 27.565 3.541 -57.435 1.00 95.44 84 THR A CA 1
ATOM 641 C C . THR A 1 84 ? 27.493 5.060 -57.292 1.00 95.44 84 THR A C 1
ATOM 643 O O . THR A 1 84 ? 27.553 5.773 -58.295 1.00 95.44 84 THR A O 1
ATOM 646 N N . THR A 1 85 ? 27.415 5.565 -56.059 1.00 95.81 85 THR A N 1
ATOM 647 C CA . THR A 1 85 ? 27.371 7.003 -55.759 1.00 95.81 85 THR A CA 1
ATOM 648 C C . THR A 1 85 ? 28.663 7.706 -56.173 1.00 95.81 85 THR A C 1
ATOM 650 O O . THR A 1 85 ? 28.613 8.749 -56.824 1.00 95.81 85 THR A O 1
ATOM 653 N N . VAL A 1 86 ? 29.820 7.113 -55.866 1.00 96.50 86 VAL A N 1
ATOM 654 C CA . VAL A 1 86 ? 31.143 7.632 -56.251 1.00 96.50 86 VAL A CA 1
ATOM 655 C C . VAL A 1 86 ? 31.297 7.667 -57.771 1.00 96.50 86 VAL A C 1
ATOM 657 O O . VAL A 1 86 ? 31.772 8.668 -58.308 1.00 96.50 86 VAL A O 1
ATOM 660 N N . ARG A 1 87 ? 30.831 6.631 -58.484 1.00 95.94 87 ARG A N 1
ATOM 661 C CA . ARG A 1 87 ? 30.813 6.613 -59.955 1.00 95.94 87 ARG A CA 1
ATOM 662 C C . ARG A 1 87 ? 29.962 7.749 -60.526 1.00 95.94 87 ARG A C 1
ATOM 664 O O . ARG A 1 87 ? 30.464 8.517 -61.338 1.00 95.94 87 ARG A O 1
ATOM 671 N N . ILE A 1 88 ? 28.718 7.907 -60.060 1.00 95.38 88 ILE A N 1
ATOM 672 C CA . ILE A 1 88 ? 27.821 8.990 -60.511 1.00 95.38 88 ILE A CA 1
ATOM 673 C C . ILE A 1 88 ? 28.447 10.368 -60.243 1.00 95.38 88 ILE A C 1
ATOM 675 O O . ILE A 1 88 ? 28.398 11.258 -61.094 1.00 95.38 88 ILE A O 1
ATOM 679 N N . TYR A 1 89 ? 29.052 10.549 -59.067 1.00 95.69 89 TYR A N 1
ATOM 680 C CA . TYR A 1 89 ? 29.750 11.782 -58.708 1.00 95.69 89 TYR A CA 1
ATOM 681 C C . TYR A 1 89 ? 30.926 12.068 -59.654 1.00 95.69 89 TYR A C 1
ATOM 683 O O . TYR A 1 89 ? 31.070 13.195 -60.132 1.00 95.69 89 TYR A O 1
ATOM 691 N N . GLY A 1 90 ? 31.723 11.045 -59.980 1.00 94.94 90 GLY A N 1
ATOM 692 C CA . GLY A 1 90 ? 32.821 11.141 -60.940 1.00 94.94 90 GLY A CA 1
ATOM 693 C C . GLY A 1 90 ? 32.360 11.493 -62.355 1.00 94.94 90 GLY A C 1
ATOM 694 O O . GLY A 1 90 ? 32.893 12.431 -62.951 1.00 94.94 90 GLY A O 1
ATOM 695 N N . ASP A 1 91 ? 31.324 10.817 -62.860 1.00 94.56 91 ASP A N 1
ATOM 696 C CA . ASP A 1 91 ? 30.733 11.094 -64.176 1.00 94.56 91 ASP A CA 1
ATOM 697 C C . ASP A 1 91 ? 30.209 12.537 -64.258 1.00 94.56 91 ASP A C 1
ATOM 699 O O . ASP A 1 91 ? 30.380 13.226 -65.270 1.00 94.56 91 ASP A O 1
ATOM 703 N N . CYS A 1 92 ? 29.595 13.038 -63.180 1.00 94.75 92 CYS A N 1
ATOM 704 C CA . CYS A 1 92 ? 29.125 14.415 -63.146 1.00 94.75 92 CYS A CA 1
ATOM 705 C C . CYS A 1 92 ? 30.253 15.449 -63.039 1.00 94.75 92 CYS A C 1
ATOM 707 O O . CYS A 1 92 ? 30.131 16.507 -63.655 1.00 94.75 92 CYS A O 1
ATOM 709 N N . TRP A 1 93 ? 31.354 15.165 -62.337 1.00 92.69 93 TRP A N 1
ATOM 710 C CA . TRP A 1 93 ? 32.541 16.031 -62.355 1.00 92.69 93 TRP A CA 1
ATOM 711 C C . TRP A 1 93 ? 33.133 16.159 -63.760 1.00 92.69 93 TRP A C 1
ATOM 713 O O . TRP A 1 93 ? 33.464 17.266 -64.185 1.00 92.69 93 TRP A O 1
ATOM 723 N N . GLN A 1 94 ? 33.219 15.051 -64.505 1.00 90.25 94 GLN A N 1
ATOM 724 C CA . GLN A 1 94 ? 33.694 15.066 -65.893 1.00 90.25 94 GLN A CA 1
ATOM 725 C C . GLN A 1 94 ? 32.801 15.944 -66.781 1.00 90.25 94 GLN A C 1
ATOM 727 O O . GLN A 1 94 ? 33.304 16.799 -67.512 1.00 90.25 94 GLN A O 1
ATOM 732 N N . LYS A 1 95 ? 31.473 15.797 -66.669 1.00 91.38 95 LYS A N 1
ATOM 733 C CA . LYS A 1 95 ? 30.503 16.633 -67.400 1.00 91.38 95 LYS A CA 1
ATOM 734 C C . LYS A 1 95 ? 30.579 18.105 -66.999 1.00 91.38 95 LYS A C 1
ATOM 736 O O . LYS A 1 95 ? 30.575 18.970 -67.868 1.00 91.38 95 LYS A O 1
ATOM 741 N N . TYR A 1 96 ? 30.658 18.398 -65.701 1.00 90.94 96 TYR A N 1
ATOM 742 C CA . TYR A 1 96 ? 30.787 19.762 -65.184 1.00 90.94 96 TYR A CA 1
ATOM 743 C C . TYR A 1 96 ? 32.025 20.464 -65.749 1.00 90.94 96 TYR A C 1
ATOM 745 O O . TYR A 1 96 ? 31.948 21.607 -66.202 1.00 90.94 96 TYR A O 1
ATOM 753 N N . HIS A 1 97 ? 33.158 19.764 -65.791 1.00 85.38 97 HIS A N 1
ATOM 754 C CA . HIS A 1 97 ? 34.376 20.301 -66.381 1.00 85.38 97 HIS A CA 1
ATOM 755 C C . HIS A 1 97 ? 34.265 20.512 -67.887 1.00 85.38 97 HIS A C 1
ATOM 757 O O . HIS A 1 97 ? 34.654 21.574 -68.356 1.00 85.38 97 HIS A O 1
ATOM 763 N N . ALA A 1 98 ? 33.677 19.578 -68.639 1.00 86.38 98 ALA A N 1
ATOM 764 C CA . ALA A 1 98 ? 33.451 19.768 -70.074 1.00 86.38 98 ALA A CA 1
ATOM 765 C C . ALA A 1 98 ? 32.578 21.002 -70.385 1.00 86.38 98 ALA A C 1
ATOM 767 O O . ALA A 1 98 ? 32.736 21.613 -71.436 1.00 86.38 98 ALA A O 1
ATOM 768 N N . MET A 1 99 ? 31.678 21.384 -69.470 1.00 87.56 99 MET A N 1
ATOM 769 C CA . MET A 1 99 ? 30.847 22.588 -69.600 1.00 87.56 99 MET A CA 1
ATOM 770 C C . MET A 1 99 ? 31.564 23.886 -69.197 1.00 87.56 99 MET A C 1
ATOM 772 O O . MET A 1 99 ? 31.157 24.956 -69.638 1.00 87.56 99 MET A O 1
ATOM 776 N N . THR A 1 100 ? 32.589 23.819 -68.340 1.00 86.19 100 THR A N 1
ATOM 777 C CA . THR A 1 100 ? 33.236 25.004 -67.737 1.00 86.19 100 THR A CA 1
ATOM 778 C C . THR A 1 100 ? 34.639 25.286 -68.269 1.00 86.19 100 THR A C 1
ATOM 780 O O . THR A 1 100 ? 35.081 26.433 -68.238 1.00 86.19 100 THR A O 1
ATOM 783 N N . ALA A 1 101 ? 35.343 24.275 -68.778 1.00 81.00 101 ALA A N 1
ATOM 784 C CA . ALA A 1 101 ? 36.625 24.446 -69.443 1.00 81.00 101 ALA A CA 1
ATOM 785 C C . ALA A 1 101 ? 36.392 24.978 -70.866 1.00 81.00 101 ALA A C 1
ATOM 787 O O . ALA A 1 101 ? 35.732 24.339 -71.684 1.00 81.00 101 ALA A O 1
ATOM 788 N N . GLY A 1 102 ? 36.918 26.168 -71.163 1.00 75.19 102 GLY A N 1
ATOM 789 C CA . GLY A 1 102 ? 36.882 26.721 -72.516 1.00 75.19 102 GLY A CA 1
ATOM 790 C C . GLY A 1 102 ? 37.641 25.831 -73.519 1.00 75.19 102 GLY A C 1
ATOM 791 O O . GLY A 1 102 ? 38.548 25.097 -73.133 1.00 75.19 102 GLY A O 1
ATOM 792 N N . PRO A 1 103 ? 37.333 25.911 -74.824 1.00 69.06 103 PRO A N 1
ATOM 793 C CA . PRO A 1 103 ? 37.787 24.945 -75.834 1.00 69.06 103 PRO A CA 1
ATOM 794 C C . PRO A 1 103 ? 39.300 24.913 -76.131 1.00 69.06 103 PRO A C 1
ATOM 796 O O . PRO A 1 103 ? 39.711 24.146 -76.999 1.00 69.06 103 PRO A O 1
ATOM 799 N N . LYS A 1 104 ? 40.136 25.740 -75.485 1.00 65.81 104 LYS A N 1
ATOM 800 C CA . LYS A 1 104 ? 41.559 25.891 -75.852 1.00 65.81 104 LYS A CA 1
ATOM 801 C C . LYS A 1 104 ? 42.577 25.553 -74.768 1.00 65.81 104 LYS A C 1
ATOM 803 O O . LYS A 1 104 ? 43.725 25.316 -75.121 1.00 65.81 104 LYS A O 1
ATOM 808 N N . ASP A 1 105 ? 42.168 25.419 -73.512 1.00 58.59 105 ASP A N 1
ATOM 809 C CA . ASP A 1 105 ? 43.084 25.095 -72.423 1.00 58.59 105 ASP A CA 1
ATOM 810 C C . ASP A 1 105 ? 42.517 23.939 -71.604 1.00 58.59 105 ASP A C 1
ATOM 812 O O . ASP A 1 105 ? 41.473 24.086 -70.972 1.00 58.59 105 ASP A O 1
ATOM 816 N N . SER A 1 106 ? 43.228 22.803 -71.586 1.00 52.56 106 SER A N 1
ATOM 817 C CA . SER A 1 106 ? 43.610 22.103 -70.344 1.00 52.56 106 SER A CA 1
ATOM 818 C C . SER A 1 106 ? 43.625 20.564 -70.458 1.00 52.56 106 SER A C 1
ATOM 820 O O . SER A 1 106 ? 42.615 19.895 -70.237 1.00 52.56 106 SER A O 1
ATOM 822 N N . PRO A 1 107 ? 44.809 19.966 -70.693 1.00 54.88 107 PRO A N 1
ATOM 823 C CA . PRO A 1 107 ? 45.066 18.542 -70.471 1.00 54.88 107 PRO A CA 1
ATOM 824 C C . PRO A 1 107 ? 45.420 18.192 -69.005 1.00 54.88 107 PRO A C 1
ATOM 826 O O . PRO A 1 107 ? 45.643 17.024 -68.698 1.00 54.88 107 PRO A O 1
ATOM 829 N N . ALA A 1 108 ? 45.479 19.167 -68.083 1.00 57.00 108 ALA A N 1
ATOM 830 C CA . ALA A 1 108 ? 45.953 18.970 -66.700 1.00 57.00 108 ALA A CA 1
ATOM 831 C C . ALA A 1 108 ? 44.835 18.774 -65.645 1.00 57.00 108 ALA A C 1
ATOM 833 O O . ALA A 1 108 ? 45.117 18.517 -64.476 1.00 57.00 108 ALA A O 1
ATOM 834 N N . LEU A 1 109 ? 43.565 18.836 -66.054 1.00 59.66 109 LEU A N 1
ATOM 835 C CA . LEU A 1 109 ? 42.371 18.621 -65.218 1.00 59.66 109 LEU A CA 1
ATOM 836 C C . LEU A 1 109 ? 42.156 17.219 -64.596 1.00 59.66 109 LEU A C 1
ATOM 838 O O . LEU A 1 109 ? 41.438 17.154 -63.593 1.00 59.66 109 LEU A O 1
ATOM 842 N N . PRO A 1 110 ? 42.731 16.100 -65.092 1.00 67.69 110 PRO A N 1
ATOM 843 C CA . PRO A 1 110 ? 42.445 14.781 -64.521 1.00 67.69 110 PRO A CA 1
ATOM 844 C C . PRO A 1 110 ? 42.824 14.642 -63.041 1.00 67.69 110 PRO A C 1
ATOM 846 O O . PRO A 1 110 ? 42.142 13.933 -62.306 1.00 67.69 110 PRO A O 1
ATOM 849 N N . SER A 1 111 ? 43.880 15.318 -62.577 1.00 80.75 111 SER A N 1
ATOM 850 C CA . SER A 1 111 ? 44.406 15.128 -61.218 1.00 80.75 111 SER A CA 1
ATOM 851 C C . SER A 1 111 ? 43.523 15.760 -60.137 1.00 80.75 111 SER A C 1
ATOM 853 O O . SER A 1 111 ? 43.277 15.126 -59.110 1.00 80.75 111 SER A O 1
ATOM 855 N N . PHE A 1 112 ? 42.988 16.966 -60.371 1.00 84.12 112 PHE A N 1
ATOM 856 C CA . PHE A 1 112 ? 42.097 17.638 -59.419 1.00 84.12 112 PHE A CA 1
ATOM 857 C C . PHE A 1 112 ? 40.766 16.892 -59.272 1.00 84.12 112 PHE A C 1
ATOM 859 O O . PHE A 1 112 ? 40.354 16.593 -58.151 1.00 84.12 112 PHE A O 1
ATOM 866 N N . ALA A 1 113 ? 40.130 16.524 -60.390 1.00 86.19 113 ALA A N 1
ATOM 867 C CA . ALA A 1 113 ? 38.873 15.777 -60.371 1.00 86.19 113 ALA A CA 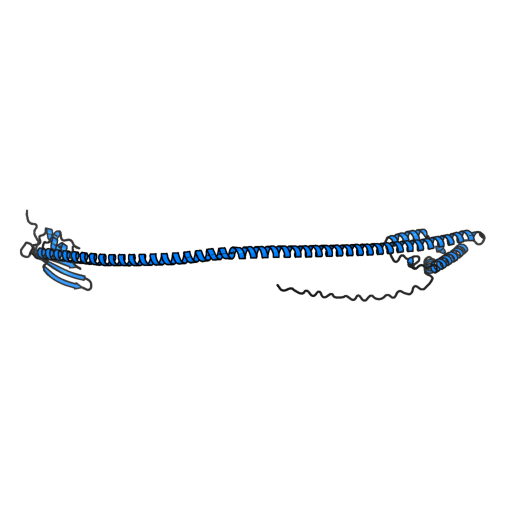1
ATOM 868 C C . ALA A 1 113 ? 39.043 14.404 -59.698 1.00 86.19 113 ALA A C 1
ATOM 870 O O . ALA A 1 113 ? 38.226 14.018 -58.865 1.00 86.19 113 ALA A O 1
ATOM 871 N N . GLN A 1 114 ? 40.140 13.689 -59.976 1.00 89.81 114 GLN A N 1
ATOM 872 C CA . GLN A 1 114 ? 40.454 12.435 -59.280 1.00 89.81 114 GLN A CA 1
ATOM 873 C C . GLN A 1 114 ? 40.667 12.642 -57.776 1.00 89.81 114 GLN A C 1
ATOM 875 O O . GLN A 1 114 ? 40.196 11.828 -56.981 1.00 89.81 114 GLN A O 1
ATOM 880 N N . GLY A 1 115 ? 41.336 13.726 -57.373 1.00 91.00 115 GLY A N 1
ATOM 881 C CA . GLY A 1 115 ? 41.485 14.101 -55.967 1.00 91.00 115 GLY A CA 1
ATOM 882 C C . GLY A 1 115 ? 40.136 14.340 -55.285 1.00 91.00 115 GLY A C 1
ATOM 883 O O . GLY A 1 115 ? 39.883 13.776 -54.221 1.00 91.00 115 GLY A O 1
ATOM 884 N N . ALA A 1 116 ? 39.242 15.098 -55.927 1.00 90.75 116 ALA A N 1
ATOM 885 C CA . ALA A 1 116 ? 37.895 15.365 -55.425 1.00 90.75 116 ALA A CA 1
ATOM 886 C C . ALA A 1 116 ? 37.050 14.084 -55.301 1.00 90.75 116 ALA A C 1
ATOM 888 O O . ALA A 1 116 ? 36.372 13.899 -54.294 1.00 90.75 116 ALA A O 1
ATOM 889 N N . ILE A 1 117 ? 37.127 13.173 -56.279 1.00 93.75 117 ILE A N 1
ATOM 890 C CA . ILE A 1 117 ? 36.415 11.884 -56.251 1.00 93.75 117 ILE A CA 1
ATOM 891 C C . ILE A 1 117 ? 36.922 10.999 -55.104 1.00 93.75 117 ILE A C 1
ATOM 893 O O . ILE A 1 117 ? 36.113 10.470 -54.345 1.00 93.75 117 ILE A O 1
ATOM 897 N N . ARG A 1 118 ? 38.247 10.870 -54.930 1.00 95.25 118 ARG A N 1
ATOM 898 C CA . ARG A 1 118 ? 38.835 10.085 -53.827 1.00 95.25 118 ARG A CA 1
ATOM 899 C C . ARG A 1 118 ? 38.473 10.661 -52.461 1.00 95.25 118 ARG A C 1
ATOM 901 O O . ARG A 1 118 ? 38.143 9.907 -51.551 1.00 95.25 118 ARG A O 1
ATOM 908 N N . GLN A 1 119 ? 38.520 11.987 -52.320 1.00 94.25 119 GLN A N 1
ATOM 909 C CA . GLN A 1 119 ? 38.128 12.656 -51.081 1.00 94.25 119 GLN A CA 1
ATOM 910 C C . GLN A 1 119 ? 36.639 12.441 -50.785 1.00 94.25 119 GLN A C 1
ATOM 912 O O . GLN A 1 119 ? 36.286 12.111 -49.656 1.00 94.25 119 GLN A O 1
ATOM 917 N N . PHE A 1 120 ? 35.777 12.561 -51.800 1.00 95.25 120 PHE A N 1
ATOM 918 C CA . PHE A 1 120 ? 34.345 12.303 -51.673 1.00 95.25 120 PHE A CA 1
ATOM 919 C C . PHE A 1 120 ? 34.060 10.861 -51.233 1.00 95.25 120 PHE A C 1
ATOM 921 O O . PHE A 1 120 ? 33.282 10.651 -50.305 1.00 95.25 120 PHE A O 1
ATOM 928 N N . GLU A 1 121 ? 34.720 9.871 -51.839 1.00 96.31 121 GLU A N 1
ATOM 929 C CA . GLU A 1 121 ? 34.601 8.471 -51.424 1.00 96.31 121 GLU A CA 1
ATOM 930 C C . GLU A 1 121 ? 35.045 8.268 -49.968 1.00 96.31 121 GLU A C 1
ATOM 932 O O . GLU A 1 121 ? 34.323 7.653 -49.180 1.00 96.31 121 GLU A O 1
ATOM 937 N N . ALA A 1 122 ? 36.213 8.798 -49.596 1.00 96.31 122 ALA A N 1
ATOM 938 C CA . ALA A 1 122 ? 36.743 8.678 -48.241 1.00 96.31 122 ALA A CA 1
ATOM 939 C C . ALA A 1 122 ? 35.796 9.301 -47.202 1.00 96.31 122 ALA A C 1
ATOM 941 O O . ALA A 1 122 ? 35.524 8.691 -46.164 1.00 96.31 122 ALA A O 1
ATOM 942 N N . ASP A 1 123 ? 35.248 10.482 -47.493 1.00 95.06 123 ASP A N 1
ATOM 943 C CA . ASP A 1 123 ? 34.289 11.161 -46.623 1.00 95.06 123 ASP A CA 1
ATOM 944 C C . ASP A 1 123 ? 32.965 10.395 -46.530 1.00 95.06 123 ASP A C 1
ATOM 946 O O . ASP A 1 123 ? 32.440 10.220 -45.431 1.00 95.06 123 ASP A O 1
ATOM 950 N N . LEU A 1 124 ? 32.450 9.874 -47.647 1.00 96.56 124 LEU A N 1
ATOM 951 C CA . LEU A 1 124 ? 31.222 9.080 -47.680 1.00 96.56 124 LEU A CA 1
ATOM 952 C C . LEU A 1 124 ? 31.351 7.807 -46.830 1.00 96.56 124 LEU A C 1
ATOM 954 O O . LEU A 1 124 ? 30.507 7.539 -45.973 1.00 96.56 124 LEU A O 1
ATOM 958 N N . ARG A 1 125 ? 32.452 7.063 -46.997 1.00 97.50 125 ARG A N 1
ATOM 959 C CA . ARG A 1 125 ? 32.769 5.881 -46.177 1.00 97.50 125 ARG A CA 1
ATOM 960 C C . ARG A 1 125 ? 32.908 6.240 -44.699 1.00 97.50 125 ARG A C 1
ATOM 962 O O . ARG A 1 125 ? 32.397 5.527 -43.839 1.00 97.50 125 ARG A O 1
ATOM 969 N N . SER A 1 126 ? 33.570 7.357 -44.400 1.00 95.69 126 SER A N 1
ATOM 970 C CA . SER A 1 126 ? 33.755 7.860 -43.034 1.00 95.69 126 SER A CA 1
ATOM 971 C C . SER A 1 126 ? 32.427 8.214 -42.359 1.00 95.69 126 SER A C 1
ATOM 973 O O . SER A 1 126 ? 32.220 7.872 -41.193 1.00 95.69 126 SER A O 1
ATOM 975 N N . ILE A 1 127 ? 31.503 8.844 -43.093 1.00 95.38 127 ILE A N 1
ATOM 976 C CA . ILE A 1 127 ? 30.146 9.168 -42.632 1.00 95.38 127 ILE A CA 1
ATOM 977 C C . ILE A 1 127 ? 29.372 7.889 -42.298 1.00 95.38 127 ILE A C 1
ATOM 979 O O . ILE A 1 127 ? 28.883 7.759 -41.178 1.00 95.38 127 ILE A O 1
ATOM 983 N N . ILE A 1 128 ? 29.319 6.926 -43.224 1.00 96.38 128 ILE A N 1
ATOM 984 C CA . ILE A 1 128 ? 28.593 5.659 -43.034 1.00 96.38 128 ILE A CA 1
ATOM 985 C C . ILE A 1 128 ? 29.179 4.864 -41.865 1.00 96.38 128 ILE A C 1
ATOM 987 O O . ILE A 1 128 ? 28.437 4.377 -41.013 1.00 96.38 128 ILE A O 1
ATOM 991 N N . LYS A 1 129 ? 30.511 4.767 -41.778 1.00 96.12 129 LYS A N 1
ATOM 992 C CA . LYS A 1 129 ? 31.181 4.092 -40.662 1.00 96.12 129 LYS A CA 1
ATOM 993 C C . LYS A 1 129 ? 30.841 4.753 -39.326 1.00 96.12 129 LYS A C 1
ATOM 995 O O . LYS A 1 129 ? 30.411 4.066 -38.411 1.00 96.12 129 LYS A O 1
ATOM 1000 N N . THR A 1 130 ? 30.977 6.079 -39.237 1.00 93.38 130 THR A N 1
ATOM 1001 C CA . THR A 1 130 ? 30.641 6.833 -38.016 1.00 93.38 130 THR A CA 1
ATOM 1002 C C . THR A 1 130 ? 29.189 6.578 -37.604 1.00 93.38 130 THR A C 1
ATOM 1004 O O . THR A 1 130 ? 28.907 6.394 -36.424 1.00 93.38 130 THR A O 1
ATOM 1007 N N . ALA A 1 131 ? 28.276 6.529 -38.576 1.00 94.12 131 ALA A N 1
ATOM 1008 C CA . ALA A 1 131 ? 26.869 6.280 -38.320 1.00 94.12 131 ALA A CA 1
ATOM 1009 C C . ALA A 1 131 ? 26.588 4.884 -37.756 1.00 94.12 131 ALA A C 1
ATOM 1011 O O . ALA A 1 131 ? 25.786 4.770 -36.829 1.00 94.12 131 ALA A O 1
ATOM 1012 N N . ARG A 1 132 ? 27.259 3.852 -38.278 1.00 95.56 132 ARG A N 1
ATOM 1013 C CA . ARG A 1 132 ? 27.181 2.483 -37.747 1.00 95.56 132 ARG A CA 1
ATOM 1014 C C . ARG A 1 132 ? 27.792 2.387 -36.349 1.00 95.56 132 ARG A C 1
ATOM 1016 O O . ARG A 1 132 ? 27.144 1.858 -35.457 1.00 95.56 132 ARG A O 1
ATOM 1023 N N . ASP A 1 133 ? 28.964 2.990 -36.131 1.00 94.88 133 ASP A N 1
ATOM 1024 C CA . ASP A 1 133 ? 29.631 3.001 -34.821 1.00 94.88 133 ASP A CA 1
ATOM 1025 C C . ASP A 1 133 ? 28.734 3.638 -33.733 1.00 94.88 133 ASP A C 1
ATOM 1027 O O . ASP A 1 133 ? 28.662 3.139 -32.608 1.00 94.88 133 ASP A O 1
ATOM 1031 N N . ILE A 1 134 ? 28.020 4.727 -34.055 1.00 92.12 134 ILE A N 1
ATOM 1032 C CA . ILE A 1 134 ? 27.067 5.371 -33.132 1.00 92.12 134 ILE A CA 1
ATOM 1033 C C . ILE A 1 134 ? 25.861 4.464 -32.851 1.00 92.12 134 ILE A C 1
ATOM 1035 O O . ILE A 1 134 ? 25.440 4.347 -31.697 1.00 92.12 134 ILE A O 1
ATOM 1039 N N . ASP A 1 135 ? 25.301 3.818 -33.876 1.00 93.25 135 ASP A N 1
ATOM 1040 C CA . ASP A 1 135 ? 24.169 2.904 -33.701 1.00 93.25 135 ASP A CA 1
ATOM 1041 C C . ASP A 1 135 ? 24.546 1.680 -32.851 1.00 93.25 135 ASP A C 1
ATOM 1043 O O . ASP A 1 135 ? 23.816 1.328 -31.921 1.00 93.25 135 ASP A O 1
ATOM 1047 N N . ASP A 1 136 ? 25.724 1.100 -33.082 1.00 94.62 136 ASP A N 1
ATOM 1048 C CA . ASP A 1 136 ? 26.258 -0.011 -32.290 1.00 94.62 136 ASP A CA 1
ATOM 1049 C C . ASP A 1 136 ? 26.476 0.395 -30.826 1.00 94.62 136 ASP A C 1
ATOM 1051 O O . ASP A 1 136 ? 26.074 -0.328 -29.909 1.00 94.62 136 ASP A O 1
ATOM 1055 N N . GLN A 1 137 ? 27.031 1.588 -30.574 1.00 94.62 137 GLN A N 1
ATOM 1056 C CA . GLN A 1 137 ? 27.158 2.128 -29.216 1.00 94.62 137 GLN A CA 1
ATOM 1057 C C . GLN A 1 137 ? 25.797 2.304 -28.541 1.00 94.62 137 GLN A C 1
ATOM 1059 O O . GLN A 1 137 ? 25.640 1.970 -27.365 1.00 94.62 137 GLN A O 1
ATOM 1064 N N . ARG A 1 138 ? 24.795 2.805 -29.266 1.00 92.50 138 ARG A N 1
ATOM 1065 C CA . ARG A 1 138 ? 23.441 2.980 -28.737 1.00 92.50 138 ARG A CA 1
ATOM 1066 C C . ARG A 1 138 ? 22.795 1.636 -28.414 1.00 92.50 138 ARG A C 1
ATOM 1068 O O . ARG A 1 138 ? 22.259 1.477 -27.318 1.00 92.50 138 ARG A O 1
ATOM 1075 N N . LYS A 1 139 ? 22.890 0.653 -29.313 1.00 93.19 139 LYS A N 1
ATOM 1076 C CA . LYS A 1 139 ? 22.414 -0.719 -29.078 1.00 93.19 139 LYS A CA 1
ATOM 1077 C C . LYS A 1 139 ? 23.086 -1.334 -27.852 1.00 93.19 139 LYS A C 1
ATOM 1079 O O . LYS A 1 139 ? 22.394 -1.882 -26.995 1.00 93.19 139 LYS A O 1
ATOM 1084 N N . ALA A 1 140 ? 24.401 -1.163 -27.707 1.00 96.31 140 ALA A N 1
ATOM 1085 C CA . ALA A 1 140 ? 25.140 -1.615 -26.532 1.00 96.31 140 ALA A CA 1
ATOM 1086 C C . ALA A 1 140 ? 24.675 -0.915 -25.242 1.00 96.31 140 ALA A C 1
ATOM 1088 O O . ALA A 1 140 ? 24.487 -1.574 -24.221 1.00 96.31 140 ALA A O 1
ATOM 1089 N N . GLN A 1 141 ? 24.422 0.399 -25.272 1.00 95.56 141 GLN A N 1
ATOM 1090 C CA . GLN A 1 141 ? 23.890 1.136 -24.119 1.00 95.56 141 GLN A CA 1
ATOM 1091 C C . GLN A 1 141 ? 22.474 0.686 -23.736 1.00 95.56 141 GLN A C 1
ATOM 1093 O O . GLN A 1 141 ? 22.183 0.541 -22.548 1.00 95.56 141 GLN A O 1
ATOM 1098 N N . VAL A 1 142 ? 21.594 0.453 -24.714 1.00 95.38 142 VAL A N 1
ATOM 1099 C CA . VAL A 1 142 ? 20.235 -0.058 -24.474 1.00 95.38 142 VAL A CA 1
ATOM 1100 C C . VAL A 1 142 ? 20.295 -1.461 -23.871 1.00 95.38 142 VAL A C 1
ATOM 1102 O O . VAL A 1 142 ? 19.641 -1.710 -22.858 1.00 95.38 142 VAL A O 1
ATOM 1105 N N . ALA A 1 143 ? 21.131 -2.346 -24.420 1.00 96.25 143 ALA A N 1
ATOM 1106 C CA . ALA A 1 143 ? 21.348 -3.684 -23.877 1.00 96.25 143 ALA A CA 1
ATOM 1107 C C . ALA A 1 143 ? 21.896 -3.636 -22.439 1.00 96.25 143 ALA A C 1
ATOM 1109 O O . ALA A 1 143 ? 21.351 -4.288 -21.552 1.00 96.25 143 ALA A O 1
ATOM 1110 N N . ALA A 1 144 ? 22.902 -2.798 -22.171 1.00 96.75 144 ALA A N 1
ATOM 1111 C CA . ALA A 1 144 ? 23.473 -2.632 -20.835 1.00 96.75 144 ALA A CA 1
ATOM 1112 C C . ALA A 1 144 ? 22.450 -2.097 -19.817 1.00 96.75 144 ALA A C 1
ATOM 1114 O O . ALA A 1 144 ? 22.405 -2.562 -18.678 1.00 96.75 144 ALA A O 1
ATOM 1115 N N . ARG A 1 145 ? 21.591 -1.148 -20.218 1.00 97.31 145 ARG A N 1
ATOM 1116 C CA . ARG A 1 145 ? 20.494 -0.651 -19.370 1.00 97.31 145 ARG A CA 1
ATOM 1117 C C . ARG A 1 145 ? 19.463 -1.740 -19.089 1.00 97.31 145 ARG A C 1
ATOM 1119 O O . ARG A 1 145 ? 19.037 -1.874 -17.945 1.00 97.31 145 ARG A O 1
ATOM 1126 N N . ALA A 1 146 ? 19.092 -2.530 -20.095 1.00 96.62 146 ALA A N 1
ATOM 1127 C CA . ALA A 1 146 ? 18.161 -3.640 -19.922 1.00 96.62 146 ALA A CA 1
ATOM 1128 C C . ALA A 1 146 ? 18.711 -4.703 -18.953 1.00 96.62 146 ALA A C 1
ATOM 1130 O O . ALA A 1 146 ? 17.990 -5.137 -18.057 1.00 96.62 146 ALA A O 1
ATOM 1131 N N . GLU A 1 147 ? 19.988 -5.076 -19.076 1.00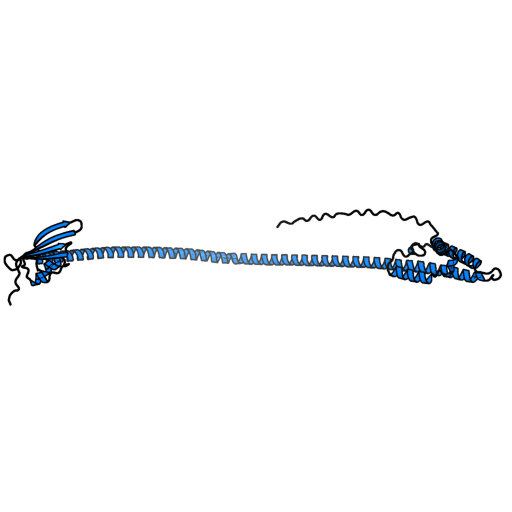 97.19 147 GLU A N 1
ATOM 1132 C CA . GLU A 1 147 ? 20.640 -6.018 -18.155 1.00 97.19 147 GLU A CA 1
ATOM 1133 C C . GLU A 1 147 ? 20.765 -5.455 -16.731 1.00 97.19 147 GLU A C 1
ATOM 1135 O O . GLU A 1 147 ? 20.501 -6.162 -15.758 1.00 97.19 147 GLU A O 1
ATOM 1140 N N . LEU A 1 148 ? 21.073 -4.162 -16.582 1.00 97.69 148 LEU A N 1
ATOM 1141 C CA . LEU A 1 148 ? 21.095 -3.507 -15.273 1.00 97.69 148 LEU A CA 1
ATOM 1142 C C . LEU A 1 148 ? 19.715 -3.522 -14.598 1.00 97.69 148 LEU A C 1
ATOM 1144 O O . LEU A 1 148 ? 19.620 -3.801 -13.402 1.00 97.69 148 LEU A O 1
ATOM 1148 N N . GLU A 1 149 ? 18.646 -3.234 -15.341 1.00 97.00 149 GLU A N 1
ATOM 1149 C CA . GLU A 1 149 ? 17.282 -3.268 -14.804 1.00 97.00 149 GLU A CA 1
ATOM 1150 C C . GLU A 1 149 ? 16.840 -4.695 -14.449 1.00 97.00 149 GLU A C 1
ATOM 1152 O O . GLU A 1 149 ? 16.265 -4.900 -13.378 1.00 97.00 149 GLU A O 1
ATOM 1157 N N . LYS A 1 150 ? 17.196 -5.707 -15.256 1.00 97.56 150 LYS A N 1
ATOM 1158 C CA . LYS A 1 150 ? 16.998 -7.122 -14.888 1.00 97.56 150 LYS A CA 1
ATOM 1159 C C . LYS A 1 150 ? 17.727 -7.474 -13.589 1.00 97.56 150 LYS A C 1
ATOM 1161 O O . LYS A 1 150 ? 17.121 -8.059 -12.692 1.00 97.56 150 LYS A O 1
ATOM 1166 N N . ALA A 1 151 ? 18.989 -7.066 -13.446 1.00 97.69 151 ALA A N 1
ATOM 1167 C CA . ALA A 1 151 ? 19.778 -7.320 -12.242 1.00 97.69 151 ALA A CA 1
ATOM 1168 C C . ALA A 1 151 ? 19.196 -6.623 -10.999 1.00 97.69 151 ALA A C 1
ATOM 1170 O O . ALA A 1 151 ? 19.147 -7.212 -9.917 1.00 97.69 151 ALA A O 1
ATOM 1171 N N . LYS A 1 152 ? 18.708 -5.381 -11.129 1.00 97.81 152 LYS A N 1
ATOM 1172 C CA . LYS A 1 152 ? 18.005 -4.679 -10.039 1.00 97.81 152 LYS A CA 1
ATOM 1173 C C . LYS A 1 152 ? 16.705 -5.383 -9.658 1.00 97.81 152 LYS A C 1
ATOM 1175 O O . LYS A 1 152 ? 16.441 -5.550 -8.468 1.00 97.81 152 LYS A O 1
ATOM 1180 N N . ALA A 1 153 ? 15.914 -5.806 -10.643 1.00 97.56 153 ALA A N 1
ATOM 1181 C CA . ALA A 1 153 ? 14.669 -6.530 -10.410 1.00 97.56 153 ALA A CA 1
ATOM 1182 C C . ALA A 1 153 ? 14.920 -7.863 -9.690 1.00 97.56 153 ALA A C 1
ATOM 1184 O O . ALA A 1 153 ? 14.203 -8.189 -8.747 1.00 97.56 153 ALA A O 1
ATOM 1185 N N . GLN A 1 154 ? 15.970 -8.592 -10.072 1.00 97.94 154 GLN A N 1
ATOM 1186 C CA . GLN A 1 154 ? 16.368 -9.826 -9.399 1.00 97.94 154 GLN A CA 1
ATOM 1187 C C . GLN A 1 154 ? 16.781 -9.575 -7.942 1.00 97.94 154 GLN A C 1
ATOM 1189 O O . GLN A 1 154 ? 16.227 -10.196 -7.040 1.00 97.94 154 GLN A O 1
ATOM 1194 N N . ARG A 1 155 ? 17.665 -8.601 -7.686 1.00 98.06 155 ARG A N 1
ATOM 1195 C CA . ARG A 1 155 ? 18.072 -8.242 -6.313 1.00 98.06 155 ARG A CA 1
ATOM 1196 C C . ARG A 1 155 ? 16.896 -7.816 -5.441 1.00 98.06 155 ARG A C 1
ATOM 1198 O O . ARG A 1 155 ? 16.912 -8.035 -4.234 1.00 98.06 155 ARG A O 1
ATOM 1205 N N . ARG A 1 156 ? 15.889 -7.168 -6.029 1.00 97.94 156 ARG A N 1
ATOM 1206 C CA . ARG A 1 156 ? 14.666 -6.798 -5.315 1.00 97.94 156 ARG A CA 1
ATOM 1207 C C . ARG A 1 156 ? 13.867 -8.036 -4.905 1.00 97.94 156 ARG A C 1
ATOM 1209 O O . ARG A 1 156 ? 13.479 -8.112 -3.747 1.00 97.94 156 ARG A O 1
ATOM 1216 N N . ARG A 1 157 ? 13.692 -9.009 -5.806 1.00 97.38 157 ARG A N 1
ATOM 1217 C CA . ARG A 1 157 ? 13.024 -10.285 -5.490 1.00 97.38 157 ARG A CA 1
ATOM 1218 C C . ARG A 1 157 ? 13.757 -11.054 -4.395 1.00 97.38 157 ARG A C 1
ATOM 1220 O O . ARG A 1 157 ? 13.128 -11.462 -3.434 1.00 97.38 157 ARG A O 1
ATOM 1227 N N . GLU A 1 158 ? 15.082 -11.157 -4.481 1.00 97.81 158 GLU A N 1
ATOM 1228 C CA . GLU A 1 158 ? 15.900 -11.827 -3.457 1.00 97.81 158 GLU A CA 1
ATOM 1229 C C . GLU A 1 158 ? 15.763 -11.160 -2.073 1.00 97.81 158 GLU A C 1
ATOM 1231 O O . GLU A 1 158 ? 15.708 -11.842 -1.049 1.00 97.81 158 GLU A O 1
ATOM 1236 N N . ARG A 1 159 ? 15.668 -9.821 -2.019 1.00 98.19 159 ARG A N 1
ATOM 1237 C CA . ARG A 1 159 ? 15.406 -9.087 -0.767 1.00 98.19 159 ARG A CA 1
ATOM 1238 C C . ARG A 1 159 ? 14.004 -9.350 -0.229 1.00 98.19 159 ARG A C 1
ATOM 1240 O O . ARG A 1 159 ? 13.878 -9.652 0.951 1.00 98.19 159 ARG A O 1
ATOM 1247 N N . GLU A 1 160 ? 12.985 -9.263 -1.082 1.00 97.75 160 GLU A N 1
ATOM 1248 C CA . GLU A 1 160 ? 11.591 -9.530 -0.708 1.00 97.75 160 GLU A CA 1
ATOM 1249 C C . GLU A 1 160 ? 11.429 -10.978 -0.201 1.00 97.75 160 GLU A C 1
ATOM 1251 O O . GLU A 1 160 ? 10.828 -11.203 0.847 1.00 97.75 160 GLU A O 1
ATOM 1256 N N . GLU A 1 161 ? 12.050 -11.960 -0.861 1.00 97.94 161 GLU A N 1
ATOM 1257 C CA . GLU A 1 161 ? 12.072 -13.359 -0.415 1.00 97.94 161 GLU A CA 1
ATOM 1258 C C . GLU A 1 161 ? 12.797 -13.531 0.928 1.00 97.94 161 GLU A C 1
ATOM 1260 O O . GLU A 1 161 ? 12.289 -14.212 1.821 1.00 97.94 161 GLU A O 1
ATOM 1265 N N . SER A 1 162 ? 13.955 -12.887 1.115 1.00 97.88 162 SER A N 1
ATOM 1266 C CA . SER A 1 162 ? 14.680 -12.932 2.391 1.00 97.88 162 SER A CA 1
ATOM 1267 C C . SER A 1 162 ? 13.889 -12.287 3.534 1.00 97.88 162 SER A C 1
ATOM 1269 O O . SER A 1 162 ? 13.914 -12.791 4.659 1.00 97.88 162 SER A O 1
ATOM 1271 N N . GLU A 1 163 ? 13.169 -11.197 3.270 1.00 98.31 163 GLU A N 1
ATOM 1272 C CA . GLU A 1 163 ? 12.298 -10.545 4.250 1.00 98.31 163 GLU A CA 1
ATOM 1273 C C . GLU A 1 163 ? 11.116 -11.438 4.632 1.00 98.31 163 GLU A C 1
ATOM 1275 O O . GLU A 1 163 ? 10.859 -11.620 5.823 1.00 98.31 163 GLU A O 1
ATOM 1280 N N . VAL A 1 164 ? 10.455 -12.065 3.653 1.00 98.19 164 VAL A N 1
ATOM 1281 C CA . VAL A 1 164 ? 9.371 -13.028 3.901 1.00 98.19 164 VAL A CA 1
ATOM 1282 C C . VAL A 1 164 ? 9.870 -14.210 4.732 1.00 98.19 164 VAL A C 1
ATOM 1284 O O . VAL A 1 164 ? 9.210 -14.599 5.694 1.00 98.19 164 VAL A O 1
ATOM 1287 N N . GLN A 1 165 ? 11.056 -14.748 4.431 1.00 98.00 165 GLN A N 1
ATOM 1288 C CA . GLN A 1 165 ? 11.654 -15.826 5.226 1.00 98.00 165 GLN A CA 1
ATOM 1289 C C . GLN A 1 165 ? 11.929 -15.394 6.672 1.00 98.00 165 GLN A C 1
ATOM 1291 O O . GLN A 1 165 ? 11.604 -16.131 7.603 1.00 98.00 165 GLN A O 1
ATOM 1296 N N . ARG A 1 166 ? 12.476 -14.189 6.886 1.00 98.19 166 ARG A N 1
ATOM 1297 C CA . ARG A 1 166 ? 12.706 -13.649 8.238 1.00 98.19 166 ARG A CA 1
ATOM 1298 C C . ARG A 1 166 ? 11.401 -13.454 9.002 1.00 98.19 166 ARG A C 1
ATOM 1300 O O . ARG A 1 166 ? 11.339 -13.813 10.173 1.00 98.19 166 ARG A O 1
ATOM 1307 N N . GLN A 1 167 ? 10.364 -12.927 8.354 1.00 97.62 167 GLN A N 1
ATOM 1308 C CA . GLN A 1 167 ? 9.041 -12.776 8.964 1.00 97.62 167 GLN A CA 1
ATOM 1309 C C . GLN A 1 167 ? 8.430 -14.134 9.315 1.00 97.62 167 GLN A C 1
ATOM 1311 O O . GLN A 1 167 ? 7.902 -14.308 10.410 1.00 97.62 167 GLN A O 1
ATOM 1316 N N . GLN A 1 168 ? 8.539 -15.120 8.424 1.00 97.69 168 GLN A N 1
ATOM 1317 C CA . GLN A 1 168 ? 8.042 -16.468 8.679 1.00 97.69 168 GLN A CA 1
ATOM 1318 C C . GLN A 1 168 ? 8.758 -17.122 9.866 1.00 97.69 168 GLN A C 1
ATOM 1320 O O . GLN A 1 168 ? 8.112 -17.757 10.699 1.00 97.69 168 GLN A O 1
ATOM 1325 N N . GLU A 1 169 ? 10.073 -16.941 9.975 1.00 98.25 169 GLU A N 1
ATOM 1326 C CA . GLU A 1 169 ? 10.856 -17.441 11.103 1.00 98.25 169 GLU A CA 1
ATOM 1327 C C . GLU A 1 169 ? 10.493 -16.725 12.413 1.00 98.25 169 GLU A C 1
ATOM 1329 O O . GLU A 1 169 ? 10.269 -17.375 13.432 1.00 98.25 169 GLU A O 1
ATOM 1334 N N . GLN A 1 170 ? 10.321 -15.400 12.387 1.00 98.19 170 GLN A N 1
ATOM 1335 C CA . GLN A 1 170 ? 9.849 -14.636 13.547 1.00 98.19 170 GLN A CA 1
ATOM 1336 C C . GLN A 1 170 ? 8.470 -15.103 14.027 1.00 98.19 170 GLN A C 1
ATOM 1338 O O . GLN A 1 170 ? 8.273 -15.279 15.230 1.00 98.19 170 GLN A O 1
ATOM 1343 N N . LEU A 1 171 ? 7.536 -15.355 13.103 1.00 98.00 171 LEU A N 1
ATOM 1344 C CA . LEU A 1 171 ? 6.208 -15.881 13.425 1.00 98.00 171 LEU A CA 1
ATOM 1345 C C . LEU A 1 171 ? 6.280 -17.286 14.031 1.00 98.00 171 LEU A C 1
ATOM 1347 O O . LEU A 1 171 ? 5.545 -17.580 14.971 1.00 98.00 171 LEU A O 1
ATOM 1351 N N . ARG A 1 172 ? 7.179 -18.151 13.543 1.00 98.19 172 ARG A N 1
ATOM 1352 C CA . ARG A 1 172 ? 7.409 -19.479 14.138 1.00 98.19 172 ARG A CA 1
ATOM 1353 C C . ARG A 1 172 ? 7.948 -19.376 15.557 1.00 98.19 172 ARG A C 1
ATOM 1355 O O . ARG A 1 172 ? 7.420 -20.034 16.449 1.00 98.19 172 ARG A O 1
ATOM 1362 N N . GLN A 1 173 ? 8.948 -18.527 15.775 1.00 98.06 173 GLN A N 1
ATOM 1363 C CA . GLN A 1 173 ? 9.518 -18.304 17.103 1.00 98.06 173 GLN A CA 1
ATOM 1364 C C . GLN A 1 173 ? 8.497 -17.696 18.066 1.00 98.06 173 GLN A C 1
ATOM 1366 O O . GLN A 1 173 ? 8.452 -18.074 19.232 1.00 98.06 173 GLN A O 1
ATOM 1371 N N . GLN A 1 174 ? 7.656 -16.775 17.590 1.00 97.94 174 GLN A N 1
ATOM 1372 C CA . GLN A 1 174 ? 6.565 -16.224 18.387 1.00 97.94 174 GLN A CA 1
ATOM 1373 C C . GLN A 1 174 ? 5.544 -17.302 18.752 1.00 97.94 174 GLN A C 1
ATOM 1375 O O . GLN A 1 174 ? 5.248 -17.467 19.927 1.00 97.94 174 GLN A O 1
ATOM 1380 N N . ALA A 1 175 ? 5.091 -18.096 17.781 1.00 97.88 175 ALA A N 1
ATOM 1381 C CA . ALA A 1 175 ? 4.168 -19.196 18.039 1.00 97.88 175 ALA A CA 1
ATOM 1382 C C . ALA A 1 175 ? 4.747 -20.235 19.015 1.00 97.88 175 ALA A C 1
ATOM 1384 O O . ALA A 1 175 ? 4.001 -20.843 19.779 1.00 97.88 175 ALA A O 1
ATOM 1385 N N . GLN A 1 176 ? 6.066 -20.449 19.004 1.00 98.19 176 GLN A N 1
ATOM 1386 C CA . GLN A 1 176 ? 6.730 -21.316 19.972 1.00 98.19 176 GLN A CA 1
ATOM 1387 C C . GLN A 1 176 ? 6.713 -20.713 21.382 1.00 98.19 176 GLN A C 1
ATOM 1389 O O . GLN A 1 176 ? 6.308 -21.402 22.314 1.00 98.19 176 GLN A O 1
ATOM 1394 N N . ARG A 1 177 ? 7.067 -19.430 21.533 1.00 97.56 177 ARG A N 1
ATOM 1395 C CA . ARG A 1 177 ? 6.986 -18.734 22.829 1.00 97.56 177 ARG A CA 1
ATOM 1396 C C . ARG A 1 177 ? 5.566 -18.739 23.385 1.00 97.56 177 ARG A C 1
ATOM 1398 O O . ARG A 1 177 ? 5.375 -19.068 24.547 1.00 97.56 177 ARG A O 1
ATOM 1405 N N . ASP A 1 178 ? 4.573 -18.463 22.544 1.00 96.88 178 ASP A N 1
ATOM 1406 C CA . ASP A 1 178 ? 3.167 -18.461 22.954 1.00 96.88 178 ASP A CA 1
ATOM 1407 C C . ASP A 1 178 ? 2.718 -19.854 23.429 1.00 96.88 178 ASP A C 1
ATOM 1409 O O . ASP A 1 178 ? 1.965 -19.966 24.396 1.00 96.88 178 ASP A O 1
ATOM 1413 N N . ARG A 1 179 ? 3.209 -20.933 22.799 1.00 98.06 179 ARG A N 1
ATOM 1414 C CA . ARG A 1 179 ? 2.962 -22.312 23.256 1.00 98.06 179 ARG A CA 1
ATOM 1415 C C . ARG A 1 179 ? 3.617 -22.601 24.602 1.00 98.06 179 ARG A C 1
ATOM 1417 O O . ARG A 1 179 ? 2.962 -23.190 25.455 1.00 98.06 179 ARG A O 1
ATOM 1424 N N . GLU A 1 180 ? 4.868 -22.192 24.791 1.00 97.94 180 GLU A N 1
ATOM 1425 C CA . GLU A 1 180 ? 5.591 -22.365 26.058 1.00 97.94 180 GLU A CA 1
ATOM 1426 C C . GLU A 1 180 ? 4.889 -21.601 27.193 1.00 97.94 180 GLU A C 1
ATOM 1428 O O . GLU A 1 180 ? 4.613 -22.178 28.242 1.00 97.94 180 GLU A O 1
ATOM 1433 N N . THR A 1 181 ? 4.487 -20.346 26.955 1.00 97.31 181 THR A N 1
ATOM 1434 C CA . THR A 1 181 ? 3.716 -19.542 27.916 1.00 97.31 181 THR A CA 1
ATOM 1435 C C . THR A 1 181 ? 2.344 -20.149 28.209 1.00 97.31 181 THR A C 1
ATOM 1437 O O . THR A 1 181 ? 1.927 -20.194 29.367 1.00 97.31 181 THR A O 1
ATOM 1440 N N . ALA A 1 182 ? 1.631 -20.642 27.192 1.00 96.88 182 ALA A N 1
ATOM 1441 C CA . ALA A 1 182 ? 0.347 -21.311 27.390 1.00 96.88 182 ALA A CA 1
ATOM 1442 C C . ALA A 1 182 ? 0.495 -22.599 28.215 1.00 96.88 182 ALA A C 1
ATOM 1444 O O . ALA A 1 182 ? -0.339 -22.878 29.076 1.00 96.88 182 ALA A O 1
ATOM 1445 N N . GLU A 1 183 ? 1.559 -23.372 27.988 1.00 97.62 183 GLU A N 1
ATOM 1446 C CA . GLU A 1 183 ? 1.838 -24.576 28.767 1.00 97.62 183 GLU A CA 1
ATOM 1447 C C . GLU A 1 183 ? 2.220 -24.246 30.215 1.00 97.62 183 GLU A C 1
ATOM 1449 O O . GLU A 1 183 ? 1.724 -24.895 31.134 1.00 97.62 183 GLU A O 1
ATOM 1454 N N . GLU A 1 184 ? 3.041 -23.219 30.441 1.00 96.88 184 GLU A N 1
ATOM 1455 C CA . GLU A 1 184 ? 3.383 -22.759 31.789 1.00 96.88 184 GLU A CA 1
ATOM 1456 C C . GLU A 1 184 ? 2.146 -22.254 32.538 1.00 96.88 184 GLU A C 1
ATOM 1458 O O . GLU A 1 184 ? 1.914 -22.649 33.679 1.00 96.88 184 GLU A O 1
ATOM 1463 N N . THR A 1 185 ? 1.300 -21.467 31.872 1.00 94.69 185 THR A N 1
ATOM 1464 C CA . THR A 1 185 ? 0.032 -20.984 32.438 1.00 94.69 185 THR A CA 1
ATOM 1465 C C . THR A 1 185 ? -0.885 -22.155 32.791 1.00 94.69 185 THR A C 1
ATOM 1467 O O . THR A 1 185 ? -1.499 -22.159 33.856 1.00 94.69 185 THR A O 1
ATOM 1470 N N . ARG A 1 186 ? -0.947 -23.189 31.940 1.00 95.81 186 ARG A N 1
ATOM 1471 C CA . ARG A 1 186 ? -1.706 -24.411 32.234 1.00 95.81 186 ARG A CA 1
ATOM 1472 C C . ARG A 1 186 ? -1.162 -25.119 33.475 1.00 95.81 186 ARG A C 1
ATOM 1474 O O . ARG A 1 186 ? -1.947 -25.475 34.343 1.00 95.81 186 ARG A O 1
ATOM 1481 N N . ARG A 1 187 ? 0.161 -25.270 33.598 1.00 96.00 187 ARG A N 1
ATOM 1482 C CA . ARG A 1 187 ? 0.791 -25.880 34.784 1.00 96.00 187 ARG A CA 1
ATOM 1483 C C . ARG A 1 187 ? 0.523 -25.075 36.057 1.00 96.00 187 ARG A C 1
ATOM 1485 O O . ARG A 1 187 ? 0.299 -25.667 37.106 1.00 96.00 187 ARG A O 1
ATOM 1492 N N . GLN A 1 188 ? 0.538 -23.743 35.978 1.00 94.06 188 GLN A N 1
ATOM 1493 C CA . GLN A 1 188 ? 0.190 -22.877 37.108 1.00 94.06 188 GLN A CA 1
ATOM 1494 C C . GLN A 1 188 ? -1.280 -23.052 37.507 1.00 94.06 188 GLN A C 1
ATOM 1496 O O . GLN A 1 188 ? -1.565 -23.236 38.686 1.00 94.06 188 GLN A O 1
ATOM 1501 N N . ALA A 1 189 ? -2.197 -23.087 36.537 1.00 92.88 189 ALA A N 1
ATOM 1502 C CA . ALA A 1 189 ? -3.616 -23.322 36.796 1.00 92.88 189 ALA A CA 1
ATOM 1503 C C . ALA A 1 189 ? -3.873 -24.703 37.428 1.00 92.88 189 ALA A C 1
ATOM 1505 O O . ALA A 1 189 ? -4.587 -24.795 38.422 1.00 92.88 189 ALA A O 1
ATOM 1506 N N . GLU A 1 190 ? -3.238 -25.761 36.911 1.00 92.94 190 GLU A N 1
ATOM 1507 C CA . GLU A 1 190 ? -3.292 -27.114 37.490 1.00 92.94 190 GLU A CA 1
ATOM 1508 C C . GLU A 1 190 ? -2.730 -27.143 38.928 1.00 92.94 190 GLU A C 1
ATOM 1510 O O . GLU A 1 190 ? -3.251 -27.848 39.791 1.00 92.94 190 GLU A O 1
ATOM 1515 N N . ALA A 1 191 ? -1.694 -26.349 39.226 1.00 94.12 191 ALA A N 1
ATOM 1516 C CA . ALA A 1 191 ? -1.128 -26.240 40.573 1.00 94.12 191 ALA A CA 1
ATOM 1517 C C . ALA A 1 191 ? -2.001 -25.422 41.546 1.00 94.12 191 ALA A C 1
ATOM 1519 O O . ALA A 1 191 ? -1.945 -25.646 42.759 1.00 94.12 191 ALA A O 1
ATOM 1520 N N . GLU A 1 192 ? -2.802 -24.479 41.045 1.00 92.38 192 GLU A N 1
ATOM 1521 C CA . GLU A 1 192 ? -3.731 -23.675 41.849 1.00 92.38 192 GLU A CA 1
ATOM 1522 C C . GLU A 1 192 ? -5.091 -24.350 42.065 1.00 92.38 192 GLU A C 1
ATOM 1524 O O . GLU A 1 192 ? -5.741 -24.086 43.078 1.00 92.38 192 GLU A O 1
ATOM 1529 N N . GLU A 1 193 ? -5.497 -25.269 41.188 1.00 92.12 193 GLU A N 1
ATOM 1530 C CA . GLU A 1 193 ? -6.721 -26.067 41.318 1.00 92.12 193 GLU A CA 1
ATOM 1531 C C . GLU A 1 193 ? -6.937 -26.674 42.724 1.00 92.12 193 GLU A C 1
ATOM 1533 O O . GLU A 1 193 ? -8.024 -26.489 43.283 1.00 92.12 193 GLU A O 1
ATOM 1538 N N . PRO A 1 194 ? -5.949 -27.323 43.383 1.00 91.19 194 PRO A N 1
ATOM 1539 C CA . PRO A 1 194 ? -6.144 -27.835 44.740 1.00 91.19 194 PRO A CA 1
ATOM 1540 C C . PRO A 1 194 ? -6.408 -26.729 45.771 1.00 91.19 194 PRO A C 1
ATOM 1542 O O . PRO A 1 194 ? -7.217 -26.935 46.673 1.00 91.19 194 PRO A O 1
ATOM 1545 N N . ARG A 1 195 ? -5.791 -25.546 45.626 1.00 90.69 195 ARG A N 1
ATOM 1546 C CA . ARG A 1 195 ? -6.034 -24.403 46.525 1.00 90.69 195 ARG A CA 1
ATOM 1547 C C . ARG A 1 195 ? -7.440 -23.850 46.345 1.00 90.69 195 ARG A C 1
ATOM 1549 O O . ARG A 1 195 ? -8.107 -23.535 47.324 1.00 90.69 195 ARG A O 1
ATOM 1556 N N . ILE A 1 196 ? -7.906 -23.757 45.100 1.00 86.12 196 ILE A N 1
ATOM 1557 C CA . ILE A 1 196 ? -9.275 -23.326 44.799 1.00 86.12 196 ILE A CA 1
ATOM 1558 C C . ILE A 1 196 ? -10.279 -24.320 45.394 1.00 86.12 196 ILE A C 1
ATOM 1560 O O . ILE A 1 196 ? -11.261 -23.901 46.009 1.00 86.12 196 ILE A O 1
ATOM 1564 N N . ASN A 1 197 ? -10.018 -25.624 45.282 1.00 90.25 197 ASN A N 1
ATOM 1565 C CA . ASN A 1 197 ? -10.857 -26.657 45.887 1.00 90.25 197 ASN A CA 1
ATOM 1566 C C . ASN A 1 197 ? -10.861 -26.578 47.423 1.00 90.25 197 ASN A C 1
ATOM 1568 O O . ASN A 1 197 ? -11.919 -26.712 48.036 1.00 90.25 197 ASN A O 1
ATOM 1572 N N . GLU A 1 198 ? -9.717 -26.314 48.058 1.00 91.12 198 GLU A N 1
ATOM 1573 C CA . GLU A 1 198 ? -9.624 -26.103 49.508 1.00 91.12 198 GLU A CA 1
ATOM 1574 C C . GLU A 1 198 ? -10.446 -24.888 49.959 1.00 91.12 198 GLU A C 1
ATOM 1576 O O . GLU A 1 198 ? -11.319 -25.030 50.814 1.00 91.12 198 GLU A O 1
ATOM 1581 N N . ILE A 1 199 ? -10.268 -23.734 49.307 1.00 90.75 199 ILE A N 1
ATOM 1582 C CA . ILE A 1 199 ? -11.036 -22.510 49.590 1.00 90.75 199 ILE A CA 1
ATOM 1583 C C . ILE A 1 199 ? -12.537 -22.743 49.378 1.00 90.75 199 ILE A C 1
ATOM 1585 O O . ILE A 1 199 ? -13.358 -22.280 50.169 1.00 90.75 199 ILE A O 1
ATOM 1589 N N . THR A 1 200 ? -12.917 -23.475 48.328 1.00 92.12 200 THR A N 1
ATOM 1590 C CA . THR A 1 200 ? -14.326 -23.793 48.044 1.00 92.12 200 THR A CA 1
ATOM 1591 C C . THR A 1 200 ? -14.923 -24.670 49.144 1.00 92.12 200 THR A C 1
ATOM 1593 O O . THR A 1 200 ? -16.016 -24.382 49.633 1.00 92.12 200 THR A O 1
ATOM 1596 N N . ASN A 1 201 ? -14.185 -25.686 49.597 1.00 93.38 201 ASN A N 1
ATOM 1597 C CA . ASN A 1 201 ? -14.598 -26.546 50.705 1.00 93.38 201 ASN A CA 1
ATOM 1598 C C . ASN A 1 201 ? -14.713 -25.765 52.024 1.00 93.38 201 ASN A C 1
ATOM 1600 O O . ASN A 1 201 ? -15.661 -25.972 52.782 1.00 93.38 201 ASN A O 1
ATOM 1604 N N . GLU A 1 202 ? -13.778 -24.858 52.316 1.00 91.12 202 GLU A N 1
ATOM 1605 C CA . GLU A 1 202 ? -13.853 -23.978 53.488 1.00 91.12 202 GLU A CA 1
ATOM 1606 C C . GLU A 1 202 ? -15.050 -23.026 53.414 1.00 91.12 202 GLU A C 1
ATOM 1608 O O . GLU A 1 202 ? -15.778 -22.869 54.396 1.00 91.12 202 GLU A O 1
ATOM 1613 N N . ALA A 1 203 ? -15.303 -22.434 52.246 1.00 92.62 203 ALA A N 1
ATOM 1614 C CA . ALA A 1 203 ? -16.447 -21.559 52.025 1.00 92.62 203 ALA A CA 1
ATOM 1615 C C . ALA A 1 203 ? -17.779 -22.305 52.203 1.00 92.62 203 ALA A C 1
ATOM 1617 O O . ALA A 1 203 ? -18.712 -21.762 52.799 1.00 92.62 203 ALA A O 1
ATOM 1618 N N . GLU A 1 204 ? -17.874 -23.553 51.738 1.00 93.69 204 GLU A N 1
ATOM 1619 C CA . GLU A 1 204 ? -19.058 -24.386 51.949 1.00 93.69 204 GLU A CA 1
ATOM 1620 C C . GLU A 1 204 ? -19.253 -24.731 53.431 1.00 93.69 204 GLU A C 1
ATOM 1622 O O . GLU A 1 204 ? -20.364 -24.582 53.946 1.00 93.69 204 GLU A O 1
ATOM 1627 N N . ARG A 1 205 ? -18.182 -25.087 54.155 1.00 94.31 205 ARG A N 1
ATOM 1628 C CA . ARG A 1 205 ? -18.243 -25.286 55.616 1.00 94.31 205 ARG A CA 1
ATOM 1629 C C . ARG A 1 205 ? -18.721 -24.024 56.330 1.00 94.31 205 ARG A C 1
ATOM 1631 O O . ARG A 1 205 ? -19.649 -24.097 57.130 1.00 94.31 205 ARG A O 1
ATOM 1638 N N . ALA A 1 206 ? -18.165 -22.865 55.984 1.00 92.25 206 ALA A N 1
ATOM 1639 C CA . ALA A 1 206 ? -18.584 -21.586 56.548 1.00 92.25 206 ALA A CA 1
ATOM 1640 C C . ALA A 1 206 ? -20.055 -21.264 56.227 1.00 92.25 206 ALA A C 1
ATOM 1642 O O . ALA A 1 206 ? -20.761 -20.703 57.067 1.00 92.25 206 ALA A O 1
ATOM 1643 N N . ARG A 1 207 ? -20.552 -21.632 55.036 1.00 93.44 207 ARG A N 1
ATOM 1644 C CA . ARG A 1 207 ? -21.974 -21.484 54.685 1.00 93.44 207 ARG A CA 1
ATOM 1645 C C . ARG A 1 207 ? -22.854 -22.363 55.570 1.00 93.44 207 ARG A C 1
ATOM 1647 O O . ARG A 1 207 ? -23.822 -21.861 56.132 1.00 93.44 207 ARG A O 1
ATOM 1654 N N . LEU A 1 208 ? -22.491 -23.632 55.749 1.00 93.88 208 LEU A N 1
ATOM 1655 C CA . LEU A 1 208 ? -23.226 -24.561 56.611 1.00 93.88 208 LEU A CA 1
ATOM 1656 C C . LEU A 1 208 ? -23.238 -24.100 58.078 1.00 93.88 208 LEU A C 1
ATOM 1658 O O . LEU A 1 208 ? -24.270 -24.183 58.743 1.00 93.88 208 LEU A O 1
ATOM 1662 N N . GLU A 1 209 ? -22.126 -23.562 58.581 1.00 93.19 209 GLU A N 1
ATOM 1663 C CA . GLU A 1 209 ? -22.054 -22.983 59.928 1.00 93.19 209 GLU A CA 1
ATOM 1664 C C . GLU A 1 209 ? -22.952 -21.752 60.081 1.00 93.19 209 GLU A C 1
ATOM 1666 O O . GLU A 1 209 ? -23.652 -21.621 61.089 1.00 93.19 209 GLU A O 1
ATOM 1671 N N . ARG A 1 210 ? -22.982 -20.872 59.071 1.00 91.12 210 ARG A N 1
ATOM 1672 C CA . ARG A 1 210 ? -23.894 -19.719 59.042 1.00 91.12 210 ARG A CA 1
ATOM 1673 C C . ARG A 1 210 ? -25.350 -20.164 59.038 1.00 91.12 210 ARG A C 1
ATOM 1675 O O . ARG A 1 210 ? -26.113 -19.689 59.872 1.00 91.12 210 ARG A O 1
ATOM 1682 N N . GLU A 1 211 ? -25.721 -21.117 58.185 1.00 93.06 211 GLU A N 1
ATOM 1683 C CA . GLU A 1 211 ? -27.078 -21.678 58.151 1.00 93.06 211 GLU A CA 1
ATOM 1684 C C . GLU A 1 211 ? -27.464 -22.299 59.508 1.00 93.06 211 GLU A C 1
ATOM 1686 O O . GLU A 1 211 ? -28.582 -22.113 59.996 1.00 93.06 211 GLU A O 1
ATOM 1691 N N . ALA A 1 212 ? -26.538 -22.999 60.172 1.00 94.12 212 ALA A N 1
ATOM 1692 C CA . ALA A 1 212 ? -26.767 -23.553 61.504 1.00 94.12 212 ALA A CA 1
ATOM 1693 C C . ALA A 1 212 ? -26.943 -22.458 62.574 1.00 94.12 212 ALA A C 1
ATOM 1695 O O . ALA A 1 212 ? -27.823 -22.569 63.434 1.00 94.12 212 ALA A O 1
ATOM 1696 N N . ALA A 1 213 ? -26.140 -21.394 62.526 1.00 90.94 213 ALA A N 1
ATOM 1697 C CA . ALA A 1 213 ? -26.262 -20.251 63.428 1.00 90.94 213 ALA A CA 1
ATOM 1698 C C . ALA A 1 213 ? -27.580 -19.489 63.211 1.00 90.94 213 ALA A C 1
ATOM 1700 O O . ALA A 1 213 ? -28.249 -19.131 64.180 1.00 90.94 213 ALA A O 1
ATOM 1701 N N . GLU A 1 214 ? -27.998 -19.304 61.960 1.00 91.81 214 GLU A N 1
ATOM 1702 C CA . GLU A 1 214 ? -29.279 -18.686 61.612 1.00 91.81 214 GLU A CA 1
ATOM 1703 C C . GLU A 1 214 ? -30.464 -19.502 62.130 1.00 91.81 214 GLU A C 1
ATOM 1705 O O . GLU A 1 214 ? -31.380 -18.928 62.720 1.00 91.81 214 GLU A O 1
ATOM 1710 N N . ARG A 1 215 ? -30.427 -20.838 62.014 1.00 92.75 215 ARG A N 1
ATOM 1711 C CA . ARG A 1 215 ? -31.455 -21.709 62.612 1.00 92.75 215 ARG A CA 1
ATOM 1712 C C . ARG A 1 215 ? -31.535 -21.543 64.129 1.00 92.75 215 ARG A C 1
ATOM 1714 O O . ARG A 1 215 ? -32.635 -21.434 64.665 1.00 92.75 215 ARG A O 1
ATOM 1721 N N . ARG A 1 216 ? -30.390 -21.461 64.820 1.00 91.50 216 ARG A N 1
ATOM 1722 C CA . ARG A 1 216 ? -30.352 -21.206 66.274 1.00 91.50 216 ARG A CA 1
ATOM 1723 C C . ARG A 1 216 ? -30.943 -19.841 66.623 1.00 91.50 216 ARG A C 1
ATOM 1725 O O . ARG A 1 216 ? -31.710 -19.731 67.574 1.00 91.50 216 ARG A O 1
ATOM 1732 N N . LEU A 1 217 ? -30.621 -18.803 65.851 1.00 90.62 217 LEU A N 1
ATOM 1733 C CA . LEU A 1 217 ? -31.186 -17.468 66.053 1.00 90.62 217 LEU A CA 1
ATOM 1734 C C . LEU A 1 217 ? -32.696 -17.439 65.795 1.00 90.62 217 LEU A C 1
ATOM 1736 O O . LEU A 1 217 ? -33.417 -16.788 66.548 1.00 90.62 217 LEU A O 1
ATOM 1740 N N . ALA A 1 218 ? -33.182 -18.148 64.777 1.00 90.81 218 ALA A N 1
ATOM 1741 C CA . ALA A 1 218 ? -34.609 -18.271 64.497 1.00 90.81 218 ALA A CA 1
ATOM 1742 C C . ALA A 1 218 ? -35.355 -18.981 65.640 1.00 90.81 218 ALA A C 1
ATOM 1744 O O . ALA A 1 218 ? -36.410 -18.510 66.059 1.00 90.81 218 ALA A O 1
ATOM 1745 N N . GLU A 1 219 ? -34.782 -20.049 66.203 1.00 92.25 219 GLU A N 1
ATOM 1746 C CA . GLU A 1 219 ? -35.348 -20.736 67.370 1.00 92.25 219 GLU A CA 1
ATOM 1747 C C . GLU A 1 219 ? -35.420 -19.811 68.596 1.00 92.25 219 GLU A C 1
ATOM 1749 O O . GLU A 1 219 ? -36.454 -19.732 69.259 1.00 92.25 219 GLU A O 1
ATOM 1754 N N . VAL A 1 220 ? -34.347 -19.062 68.881 1.00 90.25 220 VAL A N 1
ATOM 1755 C CA . VAL A 1 220 ? -34.323 -18.094 69.990 1.00 90.25 220 VAL A CA 1
ATOM 1756 C C . VAL A 1 220 ? -35.355 -16.987 69.777 1.00 90.25 220 VAL A C 1
ATOM 1758 O O . VAL A 1 220 ? -36.080 -16.655 70.713 1.00 90.25 220 VAL A O 1
ATOM 1761 N N . ARG A 1 221 ? -35.463 -16.444 68.557 1.00 90.44 221 ARG A N 1
ATOM 1762 C CA . ARG A 1 221 ? -36.474 -15.431 68.215 1.00 90.44 221 ARG A CA 1
ATOM 1763 C C . ARG A 1 221 ? -37.889 -15.959 68.421 1.00 90.44 221 ARG A C 1
ATOM 1765 O O . ARG A 1 221 ? -38.658 -15.300 69.104 1.00 90.44 221 ARG A O 1
ATOM 1772 N N . SER A 1 222 ? -38.190 -17.171 67.950 1.00 89.94 222 SER A N 1
ATOM 1773 C CA . SER A 1 222 ? -39.499 -17.801 68.175 1.00 89.94 222 SER A CA 1
ATOM 1774 C C . SER A 1 222 ? -39.822 -17.921 69.666 1.00 89.94 222 SER A C 1
ATOM 1776 O O . SER A 1 222 ? -40.924 -17.582 70.081 1.00 89.94 222 SER A O 1
ATOM 1778 N N . ARG A 1 223 ? -38.853 -18.338 70.496 1.00 89.56 223 ARG A N 1
ATOM 1779 C CA . ARG A 1 223 ? -39.051 -18.420 71.953 1.00 89.56 223 ARG A CA 1
ATOM 1780 C C . ARG A 1 223 ? -39.317 -17.052 72.587 1.00 89.56 223 ARG A C 1
ATOM 1782 O O . ARG A 1 223 ? -40.125 -16.970 73.509 1.00 89.56 223 ARG A O 1
ATOM 1789 N N . ILE A 1 224 ? -38.640 -15.998 72.125 1.00 88.12 224 ILE A N 1
ATOM 1790 C CA . ILE A 1 224 ? -38.862 -14.626 72.606 1.00 88.12 224 ILE A CA 1
ATOM 1791 C C . ILE A 1 224 ? -40.252 -14.139 72.194 1.00 88.12 224 ILE A C 1
ATOM 1793 O O . ILE A 1 224 ? -40.975 -13.624 73.044 1.00 88.12 224 ILE A O 1
ATOM 1797 N N . ASP A 1 225 ? -40.649 -14.347 70.939 1.00 89.25 225 ASP A N 1
ATOM 1798 C CA . ASP A 1 225 ? -41.966 -13.949 70.436 1.00 89.25 225 ASP A CA 1
ATOM 1799 C C . ASP A 1 225 ? -43.091 -14.656 71.207 1.00 89.25 225 ASP A C 1
ATOM 1801 O O . ASP A 1 225 ? -44.073 -14.022 71.599 1.00 89.25 225 ASP A O 1
ATOM 1805 N N . ASP A 1 226 ? -42.927 -15.948 71.507 1.00 87.19 226 ASP A N 1
ATOM 1806 C CA . ASP A 1 226 ? -43.869 -16.710 72.329 1.00 87.19 226 ASP A CA 1
ATOM 1807 C C . ASP A 1 226 ? -43.938 -16.175 73.769 1.00 87.19 226 ASP A C 1
ATOM 1809 O O . ASP A 1 226 ? -45.032 -16.002 74.319 1.00 87.19 226 ASP A O 1
ATOM 1813 N N . GLN A 1 227 ? -42.790 -15.852 74.378 1.00 87.44 227 GLN A N 1
ATOM 1814 C CA . GLN A 1 227 ? -42.735 -15.227 75.704 1.00 87.44 227 GLN A CA 1
ATOM 1815 C C . GLN A 1 227 ? -43.390 -13.844 75.715 1.00 87.44 227 GLN A C 1
ATOM 1817 O O . GLN A 1 227 ? -44.129 -13.513 76.645 1.00 87.44 227 GLN A O 1
ATOM 1822 N N . GLU A 1 228 ? -43.150 -13.028 74.691 1.00 87.12 228 GLU A N 1
ATOM 1823 C CA . GLU A 1 228 ? -43.715 -11.689 74.595 1.00 87.12 228 GLU A CA 1
ATOM 1824 C C . GLU A 1 228 ? -45.222 -11.748 74.342 1.00 87.12 228 GLU A C 1
ATOM 1826 O O . GLU A 1 228 ? -45.985 -11.020 74.979 1.00 87.12 228 GLU A O 1
ATOM 1831 N N . LYS A 1 229 ? -45.684 -12.670 73.493 1.00 88.19 229 LYS A N 1
ATOM 1832 C CA . LYS A 1 229 ? -47.110 -12.932 73.281 1.00 88.19 229 LYS A CA 1
ATOM 1833 C C . LYS A 1 229 ? -47.787 -13.389 74.570 1.00 88.19 229 LYS A C 1
ATOM 1835 O O . LYS A 1 229 ? -48.845 -12.860 74.909 1.00 88.19 229 LYS A O 1
ATOM 1840 N N . ALA A 1 230 ? -47.174 -14.305 75.321 1.00 84.31 230 ALA A N 1
ATOM 1841 C CA . ALA A 1 230 ? -47.676 -14.724 76.629 1.00 84.31 230 ALA A CA 1
ATOM 1842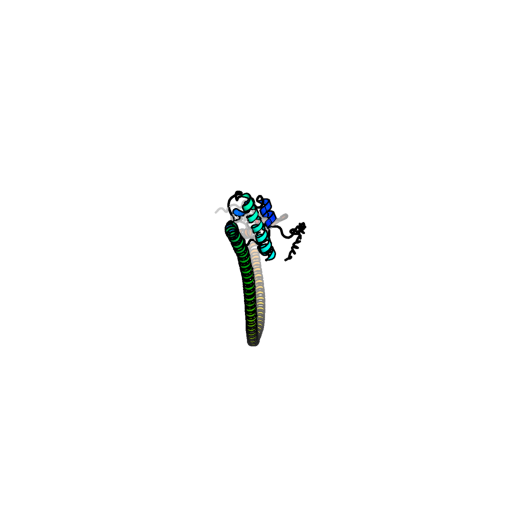 C C . ALA A 1 230 ? -47.745 -13.545 77.613 1.00 84.31 230 ALA A C 1
ATOM 1844 O O . ALA A 1 230 ? -48.753 -13.366 78.298 1.00 84.31 230 ALA A O 1
ATOM 1845 N N . ARG A 1 231 ? -46.720 -12.683 77.631 1.00 85.81 231 ARG A N 1
ATOM 1846 C CA . ARG A 1 231 ? -46.693 -11.473 78.463 1.00 85.81 231 ARG A CA 1
ATOM 1847 C C . ARG A 1 231 ? -47.786 -10.478 78.076 1.00 85.81 231 ARG A C 1
ATOM 1849 O O . ARG A 1 231 ? -48.456 -9.961 78.964 1.00 85.81 231 ARG A O 1
ATOM 1856 N N . ARG A 1 232 ? -48.004 -10.238 76.779 1.00 82.75 232 ARG A N 1
ATOM 1857 C CA . ARG A 1 232 ? -49.069 -9.352 76.275 1.00 82.75 232 ARG A CA 1
ATOM 1858 C C . ARG A 1 232 ? -50.457 -9.890 76.608 1.00 82.75 232 ARG A C 1
ATOM 1860 O O . ARG A 1 232 ? -51.321 -9.116 77.001 1.00 82.75 232 ARG A O 1
ATOM 1867 N N . LEU A 1 233 ? -50.670 -11.203 76.500 1.00 86.12 233 LEU A N 1
ATOM 1868 C CA . LEU A 1 233 ? -51.927 -11.836 76.911 1.00 86.12 233 LEU A CA 1
ATOM 1869 C C . LEU A 1 233 ? -52.160 -11.692 78.422 1.00 86.12 233 LEU A C 1
ATOM 1871 O O . LEU A 1 233 ? -53.257 -11.317 78.828 1.00 86.12 233 LEU A O 1
ATOM 1875 N N . ALA A 1 234 ? -51.132 -11.920 79.244 1.00 79.50 234 ALA A N 1
ATOM 1876 C CA . ALA A 1 234 ? -51.217 -11.741 80.693 1.00 79.50 234 ALA A CA 1
ATOM 1877 C C . ALA A 1 234 ? -51.486 -10.275 81.086 1.00 79.50 234 ALA A C 1
ATOM 1879 O O . ALA A 1 234 ? -52.311 -10.013 81.958 1.00 79.50 234 ALA A O 1
ATOM 1880 N N . GLN A 1 235 ? -50.838 -9.317 80.413 1.00 82.19 235 GLN A N 1
ATOM 1881 C CA . GLN A 1 235 ? -51.098 -7.886 80.602 1.00 82.19 235 GLN A CA 1
ATOM 1882 C C . GLN A 1 235 ? -52.524 -7.512 80.191 1.00 82.19 235 GLN A C 1
ATOM 1884 O O . GLN A 1 235 ? -53.232 -6.896 80.977 1.00 82.19 235 GLN A O 1
ATOM 1889 N N . GLY A 1 236 ? -52.991 -7.966 79.024 1.00 79.44 236 GLY A N 1
ATOM 1890 C CA . GLY A 1 236 ? -54.362 -7.713 78.579 1.00 79.44 236 GLY A CA 1
ATOM 1891 C C . GLY A 1 236 ? -55.416 -8.270 79.542 1.00 79.44 236 GLY A C 1
ATOM 1892 O O . GLY A 1 236 ? -56.428 -7.621 79.793 1.00 79.44 236 GLY A O 1
ATOM 1893 N N . GLN A 1 237 ? -55.173 -9.440 80.141 1.00 80.44 237 GLN A N 1
ATOM 1894 C CA . GLN A 1 237 ? -56.047 -9.991 81.182 1.00 80.44 237 GLN A CA 1
ATOM 1895 C C . GLN A 1 237 ? -56.043 -9.144 82.464 1.00 80.44 237 GLN A C 1
ATOM 1897 O O . GLN A 1 237 ? -57.102 -8.939 83.058 1.00 80.44 237 GLN A O 1
ATOM 1902 N N . ALA A 1 238 ? -54.882 -8.625 82.874 1.00 75.88 238 ALA A N 1
ATOM 1903 C CA . ALA A 1 238 ? -54.773 -7.733 84.026 1.00 75.88 238 ALA A CA 1
ATOM 1904 C C . ALA A 1 238 ? -55.495 -6.393 83.789 1.00 75.88 238 ALA A C 1
ATOM 1906 O O . ALA A 1 238 ? -56.239 -5.938 84.659 1.00 75.88 238 ALA A O 1
ATOM 1907 N N . ASP A 1 239 ? -55.350 -5.807 82.600 1.00 76.75 239 ASP A N 1
ATOM 1908 C CA . ASP A 1 239 ? -55.996 -4.543 82.232 1.00 76.75 239 ASP A CA 1
ATOM 1909 C C . ASP A 1 239 ? -57.525 -4.682 82.172 1.00 76.75 239 ASP A C 1
ATOM 1911 O O . ASP A 1 239 ? -58.253 -3.820 82.669 1.00 76.75 239 ASP A O 1
ATOM 1915 N N . LEU A 1 240 ? -58.036 -5.797 81.633 1.00 77.38 240 LEU A N 1
ATOM 1916 C CA . LEU A 1 240 ? -59.474 -6.101 81.631 1.00 77.38 240 LEU A CA 1
ATOM 1917 C C . LEU A 1 240 ? -60.033 -6.273 83.053 1.00 77.38 240 LEU A C 1
ATOM 1919 O O . LEU A 1 240 ? -61.151 -5.828 83.339 1.00 77.38 240 LEU A O 1
ATOM 1923 N N . ALA A 1 241 ? -59.263 -6.888 83.954 1.00 76.44 241 ALA A N 1
ATOM 1924 C CA . ALA A 1 241 ? -59.642 -7.028 85.356 1.00 76.44 241 ALA A CA 1
ATOM 1925 C C . ALA A 1 241 ? -59.667 -5.669 86.082 1.00 76.44 241 ALA A C 1
ATOM 1927 O O . ALA A 1 241 ? -60.614 -5.395 86.826 1.00 76.44 241 ALA A O 1
ATOM 1928 N N . ASP A 1 242 ? -58.690 -4.788 85.832 1.00 76.56 242 ASP A N 1
ATOM 1929 C CA . ASP A 1 242 ? -58.665 -3.441 86.419 1.00 76.56 242 ASP A CA 1
ATOM 1930 C C . ASP A 1 242 ? -59.797 -2.556 85.871 1.00 76.56 242 ASP A C 1
ATOM 1932 O O . ASP A 1 242 ? -60.490 -1.883 86.635 1.00 76.56 242 ASP A O 1
ATOM 1936 N N . ALA A 1 243 ? -60.073 -2.617 84.564 1.00 74.19 243 ALA A N 1
ATOM 1937 C CA . ALA A 1 243 ? -61.195 -1.907 83.950 1.00 74.19 243 ALA A CA 1
ATOM 1938 C C . ALA A 1 243 ? -62.548 -2.342 84.543 1.00 74.19 243 ALA A C 1
ATOM 1940 O O . ALA A 1 243 ? -63.371 -1.496 84.901 1.00 74.19 243 ALA A O 1
ATOM 1941 N N . SER A 1 244 ? -62.748 -3.652 84.728 1.00 78.12 244 SER A N 1
ATOM 1942 C CA . SER A 1 244 ? -63.956 -4.202 85.360 1.00 78.12 244 SER A CA 1
ATOM 1943 C C . SER A 1 244 ? -64.099 -3.731 86.812 1.00 78.12 244 SER A C 1
ATOM 1945 O O . SER A 1 244 ? -65.190 -3.364 87.255 1.00 78.12 244 SER A O 1
ATOM 1947 N N . ARG A 1 245 ? -62.986 -3.667 87.555 1.00 80.44 245 ARG A N 1
ATOM 1948 C CA . ARG A 1 245 ? -62.959 -3.147 88.928 1.00 80.44 245 ARG A CA 1
ATOM 1949 C C . ARG A 1 245 ? -63.324 -1.662 88.985 1.00 80.44 245 ARG A C 1
ATOM 1951 O O . ARG A 1 245 ? -64.109 -1.268 89.845 1.00 80.44 245 ARG A O 1
ATOM 1958 N N . ARG A 1 246 ? -62.806 -0.843 88.063 1.00 76.62 246 ARG A N 1
ATOM 1959 C CA . ARG A 1 246 ? -63.140 0.590 87.974 1.00 76.62 246 ARG A CA 1
ATOM 1960 C C . ARG A 1 246 ? -64.614 0.818 87.645 1.00 76.62 246 ARG A C 1
ATOM 1962 O O . ARG A 1 246 ? -65.233 1.668 88.278 1.00 76.62 246 ARG A O 1
ATOM 1969 N N . GLN A 1 247 ? -65.189 0.038 86.728 1.00 78.19 247 GLN A N 1
ATOM 1970 C CA . GLN A 1 247 ? -66.620 0.117 86.412 1.00 78.19 247 GLN A CA 1
ATOM 1971 C C . GLN A 1 247 ? -67.502 -0.229 87.617 1.00 78.19 247 GLN A C 1
ATOM 1973 O O . GLN A 1 247 ? -68.495 0.453 87.867 1.00 78.19 247 GLN A O 1
ATOM 1978 N N . LEU A 1 248 ? -67.135 -1.252 88.396 1.00 78.44 248 LEU A N 1
ATOM 1979 C CA . LEU A 1 248 ? -67.864 -1.603 89.618 1.00 78.44 248 LEU A CA 1
ATOM 1980 C C . LEU A 1 248 ? -67.828 -0.474 90.654 1.00 78.44 248 LEU A C 1
ATOM 1982 O O . LEU A 1 248 ? -68.864 -0.152 91.233 1.00 78.44 248 LEU A O 1
ATOM 1986 N N . LEU A 1 249 ? -66.667 0.157 90.846 1.00 77.44 249 LEU A N 1
ATOM 1987 C CA . LEU A 1 249 ? -66.520 1.293 91.760 1.00 77.44 249 LEU A CA 1
ATOM 1988 C C . LEU A 1 249 ? -67.321 2.518 91.293 1.00 77.44 249 LEU A C 1
ATOM 1990 O O . LEU A 1 249 ? -67.983 3.153 92.110 1.00 77.44 249 LEU A O 1
ATOM 1994 N N . GLN A 1 250 ? -67.316 2.826 89.991 1.00 78.62 250 GLN A N 1
ATOM 1995 C CA . GLN A 1 250 ? -68.140 3.906 89.430 1.00 78.62 250 GLN A CA 1
ATOM 1996 C C . GLN A 1 250 ? -69.631 3.648 89.655 1.00 78.62 250 GLN A C 1
ATOM 1998 O O . GLN A 1 250 ? -70.340 4.528 90.135 1.00 78.62 250 GLN A O 1
ATOM 2003 N N . ARG A 1 251 ? -70.096 2.421 89.4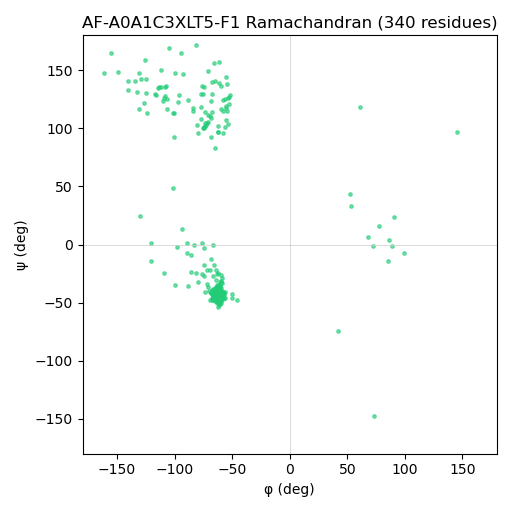01 1.00 76.12 251 ARG A N 1
ATOM 2004 C CA . ARG A 1 251 ? -71.498 2.046 89.609 1.00 76.12 251 ARG A CA 1
ATOM 2005 C C . ARG A 1 251 ? -71.911 2.125 91.080 1.00 76.12 251 ARG A C 1
ATOM 2007 O O . ARG A 1 251 ? -73.033 2.519 91.373 1.00 76.12 251 ARG A O 1
ATOM 2014 N N . GLN A 1 252 ? -71.023 1.765 92.008 1.00 77.88 252 GLN A N 1
ATOM 2015 C CA . GLN A 1 252 ? -71.276 1.939 93.442 1.00 77.88 252 GLN A CA 1
ATOM 2016 C C . GLN A 1 252 ? -71.397 3.420 93.820 1.00 77.88 252 GLN A C 1
ATOM 2018 O O . GLN A 1 252 ? -72.357 3.787 94.493 1.00 77.88 252 GLN A O 1
ATOM 2023 N N . ALA A 1 253 ? -70.493 4.274 93.331 1.00 77.62 253 ALA A N 1
ATOM 2024 C CA . ALA A 1 253 ? -70.545 5.713 93.586 1.00 77.62 253 ALA A CA 1
ATOM 2025 C C . ALA A 1 253 ? -71.823 6.368 93.022 1.00 77.62 253 ALA A C 1
ATOM 2027 O O . ALA A 1 253 ? -72.446 7.183 93.700 1.00 77.62 253 ALA A O 1
ATOM 2028 N N . GLU A 1 254 ? -72.260 5.972 91.820 1.00 77.12 254 GLU A N 1
ATOM 2029 C CA . GLU A 1 254 ? -73.516 6.449 91.220 1.00 77.12 254 GLU A CA 1
ATOM 2030 C C . GLU A 1 254 ? -74.744 6.061 92.055 1.00 77.12 254 GLU A C 1
ATOM 2032 O O . GLU A 1 254 ? -75.644 6.879 92.252 1.00 77.12 254 GLU A O 1
ATOM 2037 N N . LEU A 1 255 ? -74.775 4.833 92.586 1.00 78.69 255 LEU A N 1
ATOM 2038 C CA . LEU A 1 255 ? -75.863 4.361 93.447 1.00 78.69 255 LEU A CA 1
ATOM 2039 C C . LEU A 1 255 ? -75.909 5.110 94.790 1.00 78.69 255 LEU A C 1
ATOM 2041 O O . LEU A 1 255 ? -76.994 5.426 95.282 1.00 78.69 255 LEU A O 1
ATOM 2045 N N . GLU A 1 256 ? -74.752 5.422 95.380 1.00 79.75 256 GLU A N 1
ATOM 2046 C CA . GLU A 1 256 ? -74.666 6.226 96.606 1.00 79.75 256 GLU A CA 1
ATOM 2047 C C . GLU A 1 256 ? -75.119 7.676 96.378 1.00 79.75 256 GLU A C 1
ATOM 2049 O O . GLU A 1 256 ? -75.869 8.235 97.189 1.00 79.75 256 GLU A O 1
ATOM 2054 N N . GLU A 1 257 ? -74.715 8.284 95.258 1.00 79.50 257 GLU A N 1
ATOM 2055 C CA . GLU A 1 257 ? -75.160 9.624 94.864 1.00 79.50 257 GLU A CA 1
ATOM 2056 C C . GLU A 1 257 ? -76.679 9.652 94.625 1.00 79.50 257 GLU A C 1
ATOM 2058 O O . GLU A 1 257 ? -77.378 10.540 95.125 1.00 79.50 257 GLU A O 1
ATOM 2063 N N . ASP A 1 258 ? -77.220 8.630 93.959 1.00 75.12 258 ASP A N 1
ATOM 2064 C CA . ASP A 1 258 ? -78.657 8.456 93.752 1.00 75.12 258 ASP A CA 1
ATOM 2065 C C . ASP A 1 258 ? -79.446 8.346 95.057 1.00 75.12 258 ASP A C 1
ATOM 2067 O O . ASP A 1 258 ? -80.503 8.977 95.201 1.00 75.12 258 ASP A O 1
ATOM 2071 N N . ALA A 1 259 ? -78.935 7.584 96.025 1.00 76.69 259 ALA A N 1
ATOM 2072 C CA . ALA A 1 259 ? -79.547 7.447 97.341 1.00 76.69 259 ALA A CA 1
ATOM 2073 C C . ALA A 1 259 ? -79.540 8.775 98.116 1.00 76.69 259 ALA A C 1
ATOM 2075 O O . ALA A 1 259 ? -80.519 9.112 98.790 1.00 76.69 259 ALA A O 1
ATOM 2076 N N . ARG A 1 260 ? -78.468 9.570 97.991 1.00 78.06 260 ARG A N 1
ATOM 2077 C CA . ARG A 1 260 ? -78.371 10.900 98.608 1.00 78.06 260 ARG A CA 1
ATOM 2078 C C . ARG A 1 260 ? -79.380 11.881 98.007 1.00 78.06 260 ARG A C 1
ATOM 2080 O O . ARG A 1 260 ? -80.046 12.587 98.763 1.00 78.06 260 ARG A O 1
ATOM 2087 N N . LEU A 1 261 ? -79.513 11.906 96.680 1.00 81.38 261 LEU A N 1
ATOM 2088 C CA . LEU A 1 261 ? -80.419 12.815 95.968 1.00 81.38 261 LEU A CA 1
ATOM 2089 C C . LEU A 1 261 ? -81.901 12.414 96.096 1.00 81.38 261 LEU A C 1
ATOM 2091 O O . LEU A 1 261 ? -82.778 13.240 95.876 1.00 81.38 261 LEU A O 1
ATOM 2095 N N . SER A 1 262 ? -82.220 11.180 96.489 1.00 79.50 262 SER A N 1
ATOM 2096 C CA . SER A 1 262 ? -83.614 10.721 96.640 1.00 79.50 262 SER A CA 1
ATOM 2097 C C . SER A 1 262 ? -84.333 11.272 97.887 1.00 79.50 262 SER A C 1
ATOM 2099 O O . SER A 1 262 ? -85.518 11.007 98.095 1.00 79.50 262 SER A O 1
ATOM 2101 N N . ARG A 1 263 ? -83.647 12.039 98.744 1.00 80.06 263 ARG A N 1
ATOM 2102 C CA . ARG A 1 263 ? -84.268 12.695 99.905 1.00 80.06 263 ARG A CA 1
ATOM 2103 C C . ARG A 1 263 ? -85.100 13.888 99.440 1.00 80.06 263 ARG A C 1
ATOM 2105 O O . ARG A 1 263 ? -84.632 14.684 98.637 1.00 80.06 263 ARG A O 1
ATOM 2112 N N . LYS A 1 264 ? -86.314 14.052 99.977 1.00 80.44 264 LYS A N 1
ATOM 2113 C CA . LYS A 1 264 ? -87.142 15.236 99.693 1.00 80.44 264 LYS A CA 1
ATOM 2114 C C . LYS A 1 264 ? -86.379 16.503 100.090 1.00 80.44 264 LYS A C 1
ATOM 2116 O O . LYS A 1 264 ? -85.962 16.622 101.241 1.00 80.44 264 LYS A O 1
ATOM 2121 N N . CYS A 1 265 ? -86.218 17.435 99.156 1.00 84.56 265 CYS A N 1
ATOM 2122 C CA . CYS A 1 265 ? -85.627 18.744 99.410 1.00 84.56 265 CYS A CA 1
ATOM 2123 C C . CYS A 1 265 ? -86.558 19.862 98.943 1.00 84.56 265 CYS A C 1
ATOM 2125 O O . CYS A 1 265 ? -87.447 19.647 98.122 1.00 84.56 265 CYS A O 1
ATOM 2127 N N . THR A 1 266 ? -86.346 21.055 99.491 1.00 86.25 266 THR A N 1
ATOM 2128 C CA . THR A 1 266 ? -87.030 22.274 99.058 1.00 86.25 266 THR A CA 1
ATOM 2129 C C . THR A 1 266 ? -86.033 23.183 98.364 1.00 86.25 266 THR A C 1
ATOM 2131 O O . THR A 1 266 ? -85.037 23.569 98.982 1.00 86.25 266 THR A O 1
ATOM 2134 N N . VAL A 1 267 ? -86.311 23.562 97.119 1.00 89.81 267 VAL A N 1
ATOM 2135 C CA . VAL A 1 267 ? -85.427 24.442 96.345 1.00 89.81 267 VAL A CA 1
ATOM 2136 C C . VAL A 1 267 ? -85.601 25.885 96.809 1.00 89.81 267 VAL A C 1
ATOM 2138 O O . VAL A 1 267 ? -86.722 26.392 96.920 1.00 89.81 267 VAL A O 1
ATOM 2141 N N . ASN A 1 268 ? -84.490 26.557 97.108 1.00 89.25 268 ASN A N 1
ATOM 2142 C CA . ASN A 1 268 ? -84.483 27.979 97.443 1.00 89.25 268 ASN A CA 1
ATOM 2143 C C . ASN A 1 268 ? -84.191 28.858 96.207 1.00 89.25 268 ASN A C 1
ATOM 2145 O O . ASN A 1 268 ? -83.721 28.378 95.176 1.00 89.25 268 ASN A O 1
ATOM 2149 N N . LEU A 1 269 ? -84.468 30.164 96.308 1.00 88.50 269 LEU A N 1
ATOM 2150 C CA . LEU A 1 269 ? -84.296 31.101 95.187 1.00 88.50 269 LEU A CA 1
ATOM 2151 C C . LEU A 1 269 ? -82.842 31.168 94.699 1.00 88.50 269 LEU A C 1
ATOM 2153 O O . LEU A 1 269 ? -82.602 31.314 93.504 1.00 88.50 269 LEU A O 1
ATOM 2157 N N . GLN A 1 270 ? -81.879 31.062 95.616 1.00 91.19 270 GLN A N 1
ATOM 2158 C CA . GLN A 1 270 ? -80.463 31.105 95.271 1.00 91.19 270 GLN A CA 1
ATOM 2159 C C . GLN A 1 270 ? -80.080 29.894 94.414 1.00 91.19 270 GLN A C 1
ATOM 2161 O O . GLN A 1 270 ? -79.546 30.073 93.327 1.00 91.19 270 GLN A O 1
ATOM 2166 N N . GLN A 1 271 ? -80.466 28.687 94.833 1.00 92.12 271 GLN A N 1
ATOM 2167 C CA . GLN A 1 271 ? -80.270 27.455 94.066 1.00 92.12 271 GLN A CA 1
ATOM 2168 C C . GLN A 1 271 ? -80.925 27.547 92.687 1.00 92.12 271 GLN A C 1
ATOM 2170 O O . GLN A 1 271 ? -80.289 27.236 91.683 1.00 92.12 271 GLN A O 1
ATOM 2175 N N . PHE A 1 272 ? -82.172 28.031 92.618 1.00 92.75 272 PHE A N 1
ATOM 2176 C CA . PHE A 1 272 ? -82.844 28.264 91.341 1.00 92.75 272 PHE A CA 1
ATOM 2177 C C . PHE A 1 272 ? -82.034 29.203 90.445 1.00 92.75 272 PHE A C 1
ATOM 2179 O O . PHE A 1 272 ? -81.862 28.904 89.266 1.00 92.75 272 PHE A O 1
ATOM 2186 N N . ASN A 1 273 ? -81.519 30.315 90.975 1.00 93.81 273 ASN A N 1
ATOM 2187 C CA . ASN A 1 273 ? -80.718 31.277 90.218 1.00 93.81 273 ASN A CA 1
ATOM 2188 C C . ASN A 1 273 ? -79.378 30.692 89.756 1.00 93.81 273 ASN A C 1
ATOM 2190 O O . ASN A 1 273 ? -78.993 30.926 88.609 1.00 93.81 273 ASN A O 1
ATOM 2194 N N . ASP A 1 274 ? -78.733 29.886 90.598 1.00 95.75 274 ASP A N 1
ATOM 2195 C CA . ASP A 1 274 ? -77.446 29.249 90.318 1.00 95.75 274 ASP A CA 1
ATOM 2196 C C . ASP A 1 274 ? -77.543 28.164 89.231 1.00 95.75 274 ASP A C 1
ATOM 2198 O O . ASP A 1 274 ? -76.548 27.885 88.561 1.00 95.75 274 ASP A O 1
ATOM 2202 N N . ALA A 1 275 ? -78.733 27.596 88.989 1.00 95.38 275 ALA A N 1
ATOM 2203 C CA . ALA A 1 275 ? -78.951 26.640 87.904 1.00 95.38 275 ALA A CA 1
ATOM 2204 C C . ALA A 1 275 ? -78.848 27.344 86.543 1.00 95.38 275 ALA A C 1
ATOM 2206 O O . ALA A 1 275 ? -79.706 28.151 86.182 1.00 95.38 275 ALA A O 1
ATOM 2207 N N . ARG A 1 276 ? -77.808 27.059 85.760 1.00 95.94 276 ARG A N 1
ATOM 2208 C CA . ARG A 1 276 ? -77.577 27.695 84.453 1.00 95.94 276 ARG A CA 1
ATOM 2209 C C . ARG A 1 276 ? -78.046 26.797 83.320 1.00 95.94 276 ARG A C 1
ATOM 2211 O O . ARG A 1 276 ? -77.952 25.577 83.411 1.00 95.94 276 ARG A O 1
ATOM 2218 N N . LEU A 1 277 ? -78.512 27.415 82.237 1.00 96.25 277 LEU A N 1
ATOM 2219 C CA . LEU A 1 277 ? -78.785 26.683 81.001 1.00 96.25 277 LEU A CA 1
ATOM 2220 C C . LEU A 1 277 ? -77.525 25.923 80.557 1.00 96.25 277 LEU A C 1
ATOM 2222 O O . LEU A 1 277 ? -76.408 26.400 80.764 1.00 96.25 277 LEU A O 1
ATOM 2226 N N . GLY A 1 278 ? -77.712 24.735 79.990 1.00 94.75 278 GLY A N 1
ATOM 2227 C CA . GLY A 1 278 ? -76.640 23.816 79.611 1.00 94.75 278 GLY A CA 1
ATOM 2228 C C . GLY A 1 278 ? -76.151 22.891 80.731 1.00 94.75 278 GLY A C 1
ATOM 2229 O O . GLY A 1 278 ? -75.503 21.896 80.420 1.00 94.75 278 GLY A O 1
ATOM 2230 N N . MET A 1 279 ? -76.485 23.148 82.004 1.00 96.00 279 MET A N 1
ATOM 2231 C CA . MET A 1 279 ? -76.187 22.197 83.085 1.00 96.00 279 MET A CA 1
ATOM 2232 C C . MET A 1 279 ? -76.901 20.867 82.841 1.00 96.00 279 MET A C 1
ATOM 2234 O O . MET A 1 279 ? -78.071 20.845 82.453 1.00 96.00 279 MET A O 1
ATOM 2238 N N . SER A 1 280 ? -76.217 19.757 83.099 1.00 95.56 280 SER A N 1
ATOM 2239 C CA . SER A 1 280 ? -76.839 18.439 83.057 1.00 95.56 280 SER A CA 1
ATOM 2240 C C . SER A 1 280 ? -77.888 18.288 84.161 1.00 95.56 280 SER A C 1
ATOM 2242 O O . SER A 1 280 ? -77.803 18.928 85.213 1.00 95.56 280 SER A O 1
ATOM 2244 N N . ILE A 1 281 ? -78.854 17.390 83.966 1.00 94.06 281 ILE A N 1
ATOM 2245 C CA . ILE A 1 281 ? -79.835 17.047 85.004 1.00 94.06 281 ILE A CA 1
ATOM 2246 C C . ILE A 1 281 ? -79.163 16.723 86.346 1.00 94.06 281 ILE A C 1
ATOM 2248 O O . ILE A 1 281 ? -79.575 17.247 87.375 1.00 94.06 281 ILE A O 1
ATOM 2252 N N . ARG A 1 282 ? -78.063 15.958 86.330 1.00 92.19 282 ARG A N 1
ATOM 2253 C CA . ARG A 1 282 ? -77.297 15.591 87.531 1.00 92.19 282 ARG A CA 1
ATOM 2254 C C . ARG A 1 282 ? -76.698 16.800 88.233 1.00 92.19 282 ARG A C 1
ATOM 2256 O O . ARG A 1 282 ? -76.747 16.884 89.455 1.00 92.19 282 ARG A O 1
ATOM 2263 N N . GLU A 1 283 ? -76.135 17.742 87.484 1.00 92.19 283 GLU A N 1
ATOM 2264 C CA . GLU A 1 283 ? -75.589 18.971 88.062 1.00 92.19 283 GLU A CA 1
ATOM 2265 C C . GLU A 1 283 ? -76.684 19.828 88.701 1.00 92.19 283 GLU A C 1
ATOM 2267 O O . GLU A 1 283 ? -76.481 20.344 89.801 1.00 92.19 283 GLU A O 1
ATOM 2272 N N . VAL A 1 284 ? -77.859 19.918 88.068 1.00 94.12 284 VAL A N 1
ATOM 2273 C CA . VAL A 1 284 ? -79.018 20.627 88.632 1.00 94.12 284 VAL A CA 1
ATOM 2274 C C . VAL A 1 284 ? -79.530 19.930 89.894 1.00 94.12 284 VAL A C 1
ATOM 2276 O O . VAL A 1 284 ? -79.751 20.591 90.906 1.00 94.12 284 VAL A O 1
ATOM 2279 N N . GLU A 1 285 ? -79.653 18.602 89.890 1.00 93.88 285 GLU A N 1
ATOM 2280 C CA . GLU A 1 285 ? -80.052 17.827 91.072 1.00 93.88 285 GLU A CA 1
ATOM 2281 C C . GLU A 1 285 ? -79.049 17.972 92.224 1.00 93.88 285 GLU A C 1
ATOM 2283 O O . GLU A 1 285 ? -79.463 18.152 93.370 1.00 93.88 285 GLU A O 1
ATOM 2288 N N . ARG A 1 286 ? -77.734 17.963 91.949 1.00 92.00 286 ARG A N 1
ATOM 2289 C CA . ARG A 1 286 ? -76.697 18.231 92.965 1.00 92.00 286 ARG A CA 1
ATOM 2290 C C . ARG A 1 286 ? -76.816 19.631 93.546 1.00 92.00 286 ARG A C 1
ATOM 2292 O O . ARG A 1 286 ? -76.676 19.793 94.757 1.00 92.00 286 ARG A O 1
ATOM 2299 N N . LEU A 1 287 ? -77.061 20.623 92.693 1.00 92.94 287 LEU A N 1
ATOM 2300 C CA . LEU A 1 287 ? -77.224 22.014 93.100 1.00 92.94 287 LEU A CA 1
ATOM 2301 C C . LEU A 1 287 ? -78.471 22.197 93.976 1.00 92.94 287 LEU A C 1
ATOM 2303 O O . LEU A 1 287 ? -78.434 22.905 94.985 1.00 92.94 287 LEU A O 1
ATOM 2307 N N . PHE A 1 288 ? -79.571 21.540 93.613 1.00 92.94 288 PHE A N 1
ATOM 2308 C CA . PHE A 1 288 ? -80.826 21.587 94.365 1.00 92.94 288 PHE A CA 1
ATOM 2309 C C . PHE A 1 288 ? -80.768 20.720 95.626 1.00 92.94 288 PHE A C 1
ATOM 2311 O O . PHE A 1 288 ? -81.421 21.025 96.622 1.00 92.94 288 PHE A O 1
ATOM 2318 N N . GLY A 1 289 ? -79.917 19.698 95.619 1.00 90.25 289 GLY A N 1
ATOM 2319 C CA . GLY A 1 289 ? -79.726 18.755 96.712 1.00 90.25 289 GLY A CA 1
ATOM 2320 C C . GLY A 1 289 ? -80.704 17.582 96.688 1.00 90.25 289 GLY A C 1
ATOM 2321 O O . GLY A 1 289 ? -80.661 16.764 97.607 1.00 90.25 289 GLY A O 1
ATOM 2322 N N . CYS A 1 290 ? -81.560 17.477 95.667 1.00 91.12 290 CYS A N 1
ATOM 2323 C CA . CYS A 1 290 ? -82.433 16.328 95.460 1.00 91.12 290 CYS A CA 1
ATOM 2324 C C . CYS A 1 290 ? -82.856 16.130 94.003 1.00 91.12 290 CYS A C 1
ATOM 2326 O O . CYS A 1 290 ? -82.754 17.031 93.165 1.00 91.12 290 CYS A O 1
ATOM 2328 N N . LYS A 1 291 ? -83.372 14.929 93.730 1.00 92.81 291 LYS A N 1
ATOM 2329 C CA . LYS A 1 291 ? -83.939 14.551 92.441 1.00 92.81 291 LYS A CA 1
ATOM 2330 C C . LYS A 1 291 ? -85.212 15.321 92.149 1.00 92.81 291 LYS A C 1
ATOM 2332 O O . LYS A 1 291 ? -86.055 15.515 93.027 1.00 92.81 291 LYS A O 1
ATOM 2337 N N . GLY A 1 292 ? -85.341 15.726 90.894 1.00 90.12 292 GLY A N 1
ATOM 2338 C CA . GLY A 1 292 ? -86.602 16.252 90.398 1.00 90.12 292 GLY A CA 1
ATOM 2339 C C . GLY A 1 292 ? -87.616 15.129 90.272 1.00 90.12 292 GLY A C 1
ATOM 2340 O O . GLY A 1 292 ? -87.266 13.987 89.977 1.00 90.12 292 GLY A O 1
ATOM 2341 N N . VAL A 1 293 ? -88.889 15.450 90.453 1.00 91.94 293 VAL A N 1
ATOM 2342 C CA . VAL A 1 293 ? -89.970 14.555 90.043 1.00 91.94 293 VAL A CA 1
ATOM 2343 C C . VAL A 1 293 ? -90.228 14.813 88.567 1.00 91.94 293 VAL A C 1
ATOM 2345 O O . VAL A 1 293 ? -90.575 15.936 8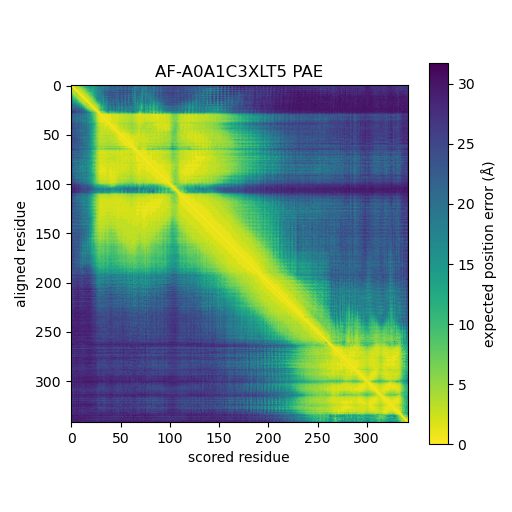8.190 1.00 91.94 293 VAL A O 1
ATOM 2348 N N . GLU A 1 294 ? -90.020 13.798 87.729 1.00 94.88 294 GLU A N 1
ATOM 2349 C CA . GLU A 1 294 ? -90.331 13.879 86.303 1.00 94.88 294 GLU A CA 1
ATOM 2350 C C . GLU A 1 294 ? -91.824 14.178 86.135 1.00 94.88 294 GLU A C 1
ATOM 2352 O O . GLU A 1 294 ? -92.683 13.405 86.556 1.00 94.88 294 GLU A O 1
ATOM 2357 N N . ALA A 1 295 ? -92.130 15.337 85.561 1.00 92.81 295 ALA A N 1
ATOM 2358 C CA . ALA A 1 295 ? -93.493 15.754 85.271 1.00 92.81 295 ALA A CA 1
ATOM 2359 C C . ALA A 1 295 ? -93.937 15.273 83.886 1.00 92.81 295 ALA A C 1
ATOM 2361 O O . ALA A 1 295 ? -95.099 14.923 83.696 1.00 92.81 295 ALA A O 1
ATOM 2362 N N . SER A 1 296 ? -93.018 15.253 82.918 1.00 94.38 296 SER A N 1
ATOM 2363 C CA . SER A 1 296 ? -93.273 14.729 81.577 1.00 94.38 296 SER A CA 1
ATOM 2364 C C . SER A 1 296 ? -91.976 14.417 80.845 1.00 94.38 296 SER A C 1
ATOM 2366 O O . SER A 1 296 ? -91.010 15.170 80.961 1.00 94.38 296 SER A O 1
ATOM 2368 N N . ALA A 1 297 ? -91.998 13.403 79.987 1.00 93.50 297 ALA A N 1
ATOM 2369 C CA . ALA A 1 297 ? -90.964 13.155 78.993 1.00 93.50 297 ALA A CA 1
ATOM 2370 C C . ALA A 1 297 ? -91.591 13.074 77.601 1.00 93.50 297 ALA A C 1
ATOM 2372 O O . ALA A 1 297 ? -92.561 12.351 77.377 1.00 93.50 297 ALA A O 1
ATOM 2373 N N . MET A 1 298 ? -91.018 13.805 76.651 1.00 92.94 298 MET A N 1
ATOM 2374 C CA . MET A 1 298 ? -91.407 13.784 75.248 1.00 92.94 298 MET A CA 1
ATOM 2375 C C . MET A 1 298 ? -90.176 13.510 74.392 1.00 92.94 298 MET A C 1
ATOM 2377 O O . MET A 1 298 ? -89.199 14.254 74.417 1.00 92.94 298 MET A O 1
ATOM 2381 N N . ARG A 1 299 ? -90.227 12.438 73.603 1.00 92.75 299 ARG A N 1
ATOM 2382 C CA . ARG A 1 299 ? -89.195 12.115 72.614 1.00 92.75 299 ARG A CA 1
ATOM 2383 C C . ARG A 1 299 ? -89.642 12.629 71.248 1.00 92.75 299 ARG A C 1
ATOM 2385 O O . ARG A 1 299 ? -90.702 12.236 70.773 1.00 92.75 299 ARG A O 1
ATOM 2392 N N . SER A 1 300 ? -88.836 13.478 70.616 1.00 88.38 300 SER A N 1
ATOM 2393 C CA . SER A 1 300 ? -89.079 13.989 69.264 1.00 88.38 300 SER A CA 1
ATOM 2394 C C . SER A 1 300 ? -87.876 13.681 68.382 1.00 88.38 300 SER A C 1
ATOM 2396 O O . SER A 1 300 ? -86.805 14.222 68.623 1.00 88.38 300 SER A O 1
ATOM 2398 N N . TYR A 1 301 ? -88.055 12.804 67.385 1.00 87.38 301 TYR A N 1
ATOM 2399 C CA . TYR A 1 301 ? -87.062 12.333 66.400 1.00 87.38 301 TYR A CA 1
ATOM 2400 C C . TYR A 1 301 ? -85.646 12.026 66.938 1.00 87.38 301 TYR A C 1
ATOM 2402 O O . TYR A 1 301 ? -85.298 10.856 67.059 1.00 87.38 301 TYR A O 1
ATOM 2410 N N . HIS A 1 302 ? -84.842 13.047 67.249 1.00 89.25 302 HIS A N 1
ATOM 2411 C CA . HIS A 1 302 ? -83.452 12.932 67.708 1.00 89.25 302 HIS A CA 1
ATOM 2412 C C . HIS A 1 302 ? -83.183 13.533 69.093 1.00 89.25 302 HIS A C 1
ATOM 2414 O O . HIS A 1 302 ? -82.041 13.479 69.535 1.00 89.25 302 HIS A O 1
ATOM 2420 N N . SER A 1 303 ? -84.190 14.084 69.777 1.00 89.50 303 SER A N 1
ATOM 2421 C CA . SER A 1 303 ? -84.014 14.637 71.117 1.00 89.50 303 SER A CA 1
ATOM 2422 C C . SER A 1 303 ? -85.059 14.150 72.116 1.00 89.50 303 SER A C 1
ATOM 2424 O O . SER A 1 303 ? -86.220 13.879 71.783 1.00 89.50 303 SER A O 1
ATOM 2426 N N . ILE A 1 304 ? -84.639 14.025 73.373 1.00 92.94 304 ILE A N 1
ATOM 2427 C CA . ILE A 1 304 ? -85.515 13.733 74.508 1.00 92.94 304 ILE A CA 1
ATOM 2428 C C . ILE A 1 304 ? -85.661 15.013 75.316 1.00 92.94 304 ILE A C 1
ATOM 2430 O O . ILE A 1 304 ? -84.687 15.517 75.868 1.00 92.94 304 ILE A O 1
ATOM 2434 N N . VAL A 1 305 ? -86.884 15.531 75.381 1.00 94.50 305 VAL A N 1
ATOM 2435 C CA . VAL A 1 305 ? -87.234 16.672 76.217 1.00 94.50 305 VAL A CA 1
ATOM 2436 C C . VAL A 1 305 ? -87.923 16.157 77.474 1.00 94.50 305 VAL A C 1
ATOM 2438 O O . VAL A 1 305 ? -89.022 15.614 77.407 1.00 94.50 305 VAL A O 1
ATOM 2441 N N . THR A 1 306 ? -87.281 16.310 78.623 1.00 95.62 306 THR A N 1
ATOM 2442 C CA . THR A 1 306 ? -87.798 15.887 79.930 1.00 95.62 306 THR A CA 1
ATOM 2443 C C . THR A 1 306 ? -87.997 17.097 80.818 1.00 95.62 306 THR A C 1
ATOM 2445 O O . THR A 1 306 ? -87.079 17.895 81.001 1.00 95.62 306 THR A O 1
ATOM 2448 N N . THR A 1 307 ? -89.177 17.226 81.403 1.00 95.31 307 THR A N 1
ATOM 2449 C CA . THR A 1 307 ? -89.504 18.287 82.348 1.00 95.31 307 THR A CA 1
ATOM 2450 C C . THR A 1 307 ? -89.559 17.704 83.746 1.00 95.31 307 THR A C 1
ATOM 2452 O O . THR A 1 307 ? -90.308 16.767 84.011 1.00 95.31 307 THR A O 1
ATOM 2455 N N . PHE A 1 308 ? -88.782 18.289 84.647 1.00 96.62 308 PHE A N 1
ATOM 2456 C CA . PHE A 1 308 ? -88.728 17.933 86.054 1.00 96.62 308 PHE A CA 1
ATOM 2457 C C . PHE A 1 308 ? -89.308 19.048 86.906 1.00 96.62 308 PHE A C 1
ATOM 2459 O O . PHE A 1 308 ? -89.239 20.231 86.560 1.00 96.62 308 PHE A O 1
ATOM 2466 N N . THR A 1 309 ? -89.870 18.655 88.041 1.00 94.62 309 THR A N 1
ATOM 2467 C CA . THR A 1 309 ? -90.427 19.568 89.029 1.00 94.62 309 THR A CA 1
ATOM 2468 C C . THR A 1 309 ? -89.806 19.331 90.395 1.00 94.62 309 THR A C 1
ATOM 2470 O O . THR A 1 309 ? -89.545 18.196 90.790 1.00 94.62 309 THR A O 1
ATOM 2473 N N . TRP A 1 310 ? -89.584 20.419 91.121 1.00 94.88 310 TRP A N 1
ATOM 2474 C CA . TRP A 1 310 ? -89.146 20.413 92.509 1.00 94.88 310 TRP A CA 1
ATOM 2475 C C . TRP A 1 310 ? -90.058 21.319 93.322 1.00 94.88 310 TRP A C 1
ATOM 2477 O O . TRP A 1 310 ? -90.462 22.389 92.855 1.00 94.88 310 TRP A O 1
ATOM 2487 N N . ASP A 1 311 ? -90.356 20.916 94.551 1.00 91.88 311 ASP A N 1
ATOM 2488 C CA . ASP A 1 311 ? -91.108 21.757 95.471 1.00 91.88 311 ASP A CA 1
ATOM 2489 C C . ASP A 1 311 ? -90.200 22.862 96.037 1.00 91.88 311 ASP A C 1
ATOM 2491 O O . ASP A 1 311 ? -89.036 22.649 96.393 1.00 91.88 311 ASP A O 1
ATOM 2495 N N . GLY A 1 312 ? -90.728 24.081 96.095 1.00 86.25 312 GLY A N 1
ATOM 2496 C CA . GLY A 1 312 ? -90.096 25.200 96.781 1.00 86.25 312 GLY A CA 1
ATOM 2497 C C . GLY A 1 312 ? -90.357 25.149 98.287 1.00 86.25 312 GLY A C 1
ATOM 2498 O O . GLY A 1 312 ? -91.155 24.360 98.785 1.00 86.25 312 GLY A O 1
ATOM 2499 N N . ARG A 1 313 ? -89.696 26.027 99.046 1.00 83.88 313 ARG A N 1
ATOM 2500 C CA . ARG A 1 313 ? -89.860 26.084 100.514 1.00 83.88 313 ARG A CA 1
ATOM 2501 C C . ARG A 1 313 ? -91.257 26.536 100.964 1.00 83.88 313 ARG A C 1
ATOM 2503 O O . ARG A 1 313 ? -91.679 26.204 102.067 1.00 83.88 313 ARG A O 1
ATOM 2510 N N . MET A 1 314 ? -91.951 27.328 100.148 1.00 81.50 314 MET A N 1
ATOM 2511 C CA . MET A 1 314 ? -93.289 27.833 100.469 1.00 81.50 314 MET A CA 1
ATOM 2512 C C . MET A 1 314 ? -94.370 26.911 99.918 1.00 81.50 314 MET A C 1
ATOM 2514 O O . MET A 1 314 ? -94.215 26.353 98.833 1.00 81.50 314 MET A O 1
ATOM 2518 N N . ALA A 1 315 ? -95.492 26.813 100.635 1.00 75.62 315 ALA A N 1
ATOM 2519 C CA . ALA A 1 315 ? -96.679 26.133 100.135 1.00 75.62 315 ALA A CA 1
ATOM 2520 C C . ALA A 1 315 ? -97.049 26.694 98.748 1.00 75.62 315 ALA A C 1
ATOM 2522 O O . ALA A 1 315 ? -97.136 27.908 98.578 1.00 75.62 315 ALA A O 1
ATOM 2523 N N . LEU A 1 316 ? -97.235 25.803 97.767 1.00 81.38 316 LEU A N 1
ATOM 2524 C CA . LEU A 1 316 ? -97.510 26.098 96.348 1.00 81.38 316 LEU A CA 1
ATOM 2525 C C . LEU A 1 316 ? -96.337 26.642 95.512 1.00 81.38 316 LEU A C 1
ATOM 2527 O O . LEU A 1 316 ? -96.513 26.850 94.311 1.00 81.38 316 LEU A O 1
ATOM 2531 N N . SER A 1 317 ? -95.149 26.848 96.086 1.00 87.81 317 SER A N 1
ATOM 2532 C CA . SER A 1 317 ? -93.972 27.194 95.286 1.00 87.81 317 SER A CA 1
ATOM 2533 C C . SER A 1 317 ? -93.447 25.958 94.564 1.00 87.81 317 SER A C 1
ATOM 2535 O O . SER A 1 317 ? -93.244 24.916 95.186 1.00 87.81 317 SER A O 1
ATOM 2537 N N . ARG A 1 318 ? -93.224 26.065 93.253 1.00 90.50 318 ARG A N 1
ATOM 2538 C CA . ARG A 1 318 ? -92.698 24.966 92.436 1.00 90.50 318 ARG A CA 1
ATOM 2539 C C . ARG A 1 318 ? -91.701 25.484 91.415 1.00 90.50 318 ARG A C 1
ATOM 2541 O O . ARG A 1 318 ? -91.975 26.449 90.704 1.00 90.50 318 ARG A O 1
ATOM 2548 N N . VAL A 1 319 ? -90.564 24.810 91.320 1.00 94.31 319 VAL A N 1
ATOM 2549 C CA . VAL A 1 319 ? -89.591 25.002 90.247 1.00 94.31 319 VAL A CA 1
ATOM 2550 C C . VAL A 1 319 ? -89.849 23.939 89.195 1.00 94.31 319 VAL A C 1
ATOM 2552 O O . VAL A 1 319 ? -89.934 22.758 89.513 1.00 94.31 319 VAL A O 1
ATOM 2555 N N . THR A 1 320 ? -89.981 24.360 87.945 1.00 94.94 320 THR A N 1
ATOM 2556 C CA . THR A 1 320 ? -90.100 23.479 86.784 1.00 94.94 320 THR A CA 1
ATOM 2557 C C . THR A 1 320 ? -88.905 23.727 85.883 1.00 94.94 320 THR A C 1
ATOM 2559 O O . THR A 1 320 ? -88.601 24.879 85.572 1.00 94.94 320 THR A O 1
ATOM 2562 N N . ALA A 1 321 ? -88.209 22.675 85.476 1.00 96.50 321 ALA A N 1
ATOM 2563 C CA . ALA A 1 321 ? -87.054 22.784 84.602 1.00 96.50 321 ALA A CA 1
ATOM 2564 C C . ALA A 1 321 ? -87.161 21.762 83.473 1.00 96.50 321 ALA A C 1
ATOM 2566 O O . ALA A 1 321 ? -87.442 20.590 83.715 1.00 96.50 321 ALA A O 1
ATOM 2567 N N . THR A 1 322 ? -86.959 22.214 82.243 1.00 96.31 322 THR A N 1
ATOM 2568 C CA . THR A 1 322 ? -87.046 21.390 81.040 1.00 96.31 322 THR A CA 1
ATOM 2569 C C . THR A 1 322 ? -85.651 21.175 80.487 1.00 96.31 322 THR A C 1
ATOM 2571 O O . THR A 1 322 ? -84.904 22.130 80.262 1.00 96.31 322 THR A O 1
ATOM 2574 N N . PHE A 1 323 ? -85.319 19.914 80.254 1.00 97.00 323 PHE A N 1
ATOM 2575 C CA . PHE A 1 323 ? -84.033 19.464 79.758 1.00 97.00 323 PHE A CA 1
ATOM 2576 C C . PHE A 1 323 ? -84.210 18.874 78.372 1.00 97.00 323 PHE A C 1
ATOM 2578 O O . PHE A 1 323 ? -85.120 18.073 78.181 1.00 97.00 323 PHE A O 1
ATOM 2585 N N . ARG A 1 324 ? -83.331 19.218 77.435 1.00 95.31 324 ARG A N 1
ATOM 2586 C CA . ARG A 1 324 ? -83.201 18.525 76.153 1.00 95.31 324 ARG A CA 1
ATOM 2587 C C . ARG A 1 324 ? -81.901 17.748 76.159 1.00 95.31 324 ARG A C 1
ATOM 2589 O O . ARG A 1 324 ? -80.850 18.303 76.475 1.00 95.31 324 ARG A O 1
ATOM 2596 N N . ASP A 1 325 ? -81.989 16.457 75.873 1.00 93.44 325 ASP A N 1
ATOM 2597 C CA . ASP A 1 325 ? -80.841 15.548 75.833 1.00 93.44 325 ASP A CA 1
ATOM 2598 C C . ASP A 1 325 ? -80.010 15.620 77.123 1.00 93.44 325 ASP A C 1
ATOM 2600 O O . ASP A 1 325 ? -78.784 15.649 77.124 1.00 93.44 325 ASP A O 1
ATOM 2604 N N . SER A 1 326 ? -80.723 15.652 78.254 1.00 93.06 326 SER A N 1
ATOM 2605 C CA . SER A 1 326 ? -80.187 15.788 79.616 1.00 93.06 326 SER A CA 1
ATOM 2606 C C . SER A 1 326 ? -79.556 17.140 79.965 1.00 93.06 326 SER A C 1
ATOM 2608 O O . SER A 1 326 ? -79.038 17.263 81.071 1.00 93.06 326 SER A O 1
ATOM 2610 N N . THR A 1 327 ? -79.624 18.155 79.098 1.00 94.69 327 THR A N 1
ATOM 2611 C CA . THR A 1 327 ? -79.100 19.511 79.355 1.00 94.69 327 THR A CA 1
ATOM 2612 C C . THR A 1 327 ? -80.223 20.517 79.592 1.00 94.69 327 THR A C 1
ATOM 2614 O O . THR A 1 327 ? -81.242 20.490 78.908 1.00 94.69 327 THR A O 1
ATOM 2617 N N . LEU A 1 328 ? -80.071 21.390 80.588 1.00 96.44 328 LEU A N 1
ATOM 2618 C CA . LEU A 1 328 ? -81.100 22.340 81.006 1.00 96.44 328 LEU A CA 1
ATOM 2619 C C . LEU A 1 328 ? -81.342 23.399 79.917 1.00 96.44 328 LEU A C 1
ATOM 2621 O O . LEU A 1 328 ? -80.473 24.233 79.675 1.00 96.44 328 LEU A O 1
ATOM 2625 N N . GLU A 1 329 ? -82.526 23.419 79.302 1.00 96.50 329 GLU A N 1
ATOM 2626 C CA . GLU A 1 329 ? -82.888 24.402 78.263 1.00 96.50 329 GLU A CA 1
ATOM 2627 C C . GLU A 1 329 ? -83.734 25.553 78.793 1.00 96.50 329 GLU A C 1
ATOM 2629 O O . GLU A 1 329 ? -83.611 26.689 78.339 1.00 96.50 329 GLU A O 1
ATOM 2634 N N . SER A 1 330 ? -84.611 25.274 79.753 1.00 96.06 330 SER A N 1
ATOM 2635 C CA . SER A 1 330 ? -85.440 26.307 80.366 1.00 96.06 330 SER A CA 1
ATOM 2636 C C . SER A 1 330 ? -85.754 25.972 81.812 1.00 96.06 330 SER A C 1
ATOM 2638 O O . SER A 1 330 ? -85.867 24.809 82.192 1.00 96.06 330 SER A O 1
ATOM 2640 N N . LYS A 1 331 ? -85.892 27.013 82.633 1.00 95.94 331 LYS A N 1
ATOM 2641 C CA . LYS A 1 331 ? -86.313 26.912 84.029 1.00 95.94 331 LYS A CA 1
ATOM 2642 C C . LYS A 1 331 ? -87.364 27.975 84.315 1.00 95.94 331 LYS A C 1
ATOM 2644 O O . LYS A 1 331 ? -87.261 29.111 83.853 1.00 95.94 331 LYS A O 1
ATOM 2649 N N . THR A 1 332 ? -88.374 27.617 85.087 1.00 94.19 332 THR A N 1
ATOM 2650 C CA . THR A 1 332 ? -89.474 28.502 85.465 1.00 94.19 332 THR A CA 1
ATOM 2651 C C . THR A 1 332 ? -89.831 28.241 86.919 1.00 94.19 332 THR A C 1
ATOM 2653 O O . THR A 1 332 ? -89.828 27.100 87.372 1.00 94.19 332 THR A O 1
ATOM 2656 N N . GLN A 1 333 ? -90.134 29.298 87.664 1.00 91.00 333 GLN A N 1
ATOM 2657 C CA . GLN A 1 333 ? -90.627 29.195 89.035 1.00 91.00 333 GLN A CA 1
ATOM 2658 C C . GLN A 1 333 ? -92.068 29.706 89.096 1.00 91.00 333 GLN A C 1
ATOM 2660 O O . GLN A 1 333 ? -92.381 30.752 88.526 1.00 91.00 333 GLN A O 1
ATOM 2665 N N . PHE A 1 334 ? -92.941 28.973 89.780 1.00 84.81 334 PHE A N 1
ATOM 2666 C CA . PHE A 1 334 ? -94.328 29.357 90.030 1.00 84.81 334 PHE A CA 1
ATOM 2667 C C . PHE A 1 334 ? -94.503 29.722 91.511 1.00 84.81 334 PHE A C 1
ATOM 2669 O O . PHE A 1 334 ? -93.990 29.011 92.377 1.00 84.81 334 PHE A O 1
ATOM 2676 N N . ALA A 1 335 ? -95.214 30.829 91.773 1.00 69.56 335 ALA A N 1
ATOM 2677 C CA . ALA A 1 335 ? -95.272 31.572 93.040 1.00 69.56 335 ALA A CA 1
ATOM 2678 C C . ALA A 1 335 ? -93.902 32.136 93.484 1.00 69.56 335 ALA A C 1
ATOM 2680 O O . ALA A 1 335 ? -92.940 31.402 93.701 1.00 69.56 335 ALA A O 1
ATOM 2681 N N . SER A 1 336 ? -93.810 33.470 93.597 1.00 61.28 336 SER A N 1
ATOM 2682 C CA . SER A 1 336 ? -92.560 34.194 93.873 1.00 61.28 336 SER A CA 1
ATOM 2683 C C . SER A 1 336 ? -91.898 33.677 95.144 1.00 61.28 336 SER A C 1
ATOM 2685 O O . SER A 1 336 ? -92.358 34.012 96.233 1.00 61.28 336 SER A O 1
ATOM 2687 N N . ILE A 1 337 ? -90.788 32.942 95.013 1.00 62.72 337 ILE A N 1
ATOM 2688 C CA . ILE A 1 337 ? -89.889 32.640 96.128 1.00 62.72 337 ILE A CA 1
ATOM 2689 C C . ILE A 1 337 ? -89.343 33.985 96.607 1.00 62.72 337 ILE A C 1
ATOM 2691 O O . ILE A 1 337 ? -88.457 34.558 95.978 1.00 62.72 337 ILE A O 1
ATOM 2695 N N . ARG A 1 338 ? -89.940 34.567 97.654 1.00 57.41 338 ARG A N 1
ATOM 2696 C CA . ARG A 1 338 ? -89.458 35.839 98.194 1.00 57.41 338 ARG A CA 1
ATOM 2697 C C . ARG A 1 338 ? -88.064 35.621 98.767 1.00 57.41 338 ARG A C 1
ATOM 2699 O O . ARG A 1 338 ? -87.779 34.584 99.369 1.00 57.41 338 ARG A O 1
ATOM 2706 N N . LYS A 1 339 ? -87.202 36.613 98.555 1.00 52.81 339 LYS A N 1
ATOM 2707 C CA . LYS A 1 339 ? -85.907 36.707 99.225 1.00 52.81 339 LYS A CA 1
ATOM 2708 C C . LYS A 1 339 ? -86.186 36.613 100.735 1.00 52.81 339 LYS A C 1
ATOM 2710 O O . LYS A 1 339 ? -87.065 37.350 101.183 1.00 52.81 339 LYS A O 1
ATOM 2715 N N . PRO A 1 340 ? -85.548 35.702 101.494 1.00 55.88 340 PRO A N 1
ATOM 2716 C CA . PRO A 1 340 ? -85.672 35.736 102.945 1.00 55.88 340 PRO A CA 1
ATOM 2717 C C . PRO A 1 340 ? -85.242 37.135 103.401 1.00 55.88 340 PRO A C 1
ATOM 2719 O O . PRO A 1 340 ? -84.139 37.570 103.062 1.00 55.88 340 PRO A O 1
ATOM 2722 N N . GLU A 1 341 ? -86.150 37.868 104.047 1.00 53.00 341 GLU A N 1
ATOM 2723 C CA . GLU A 1 341 ? -85.773 39.082 104.773 1.00 53.00 341 GLU A CA 1
ATOM 2724 C C . GLU A 1 341 ? -84.754 38.670 105.851 1.00 53.00 341 GLU A C 1
ATOM 2726 O O . GLU A 1 341 ? -84.913 37.585 106.422 1.00 53.00 341 GLU A O 1
ATOM 2731 N N . PRO A 1 342 ? -83.663 39.438 106.025 1.00 60.38 342 PRO A N 1
ATOM 2732 C CA . PRO A 1 342 ? -82.568 39.082 106.923 1.00 60.38 342 PRO A CA 1
ATOM 2733 C C . PRO A 1 342 ? -83.000 38.926 108.382 1.00 60.38 342 PRO A C 1
ATOM 2735 O O . PRO A 1 342 ? -83.933 39.646 108.809 1.00 60.38 342 PRO A O 1
#

pLDDT: mean 86.46, std 14.42, range [38.75, 98.31]